Protein AF-A0AAN2A2B4-F1 (afdb_monomer)

InterPro domains:
  IPR003615 HNH nuclease [cd00085] (19-68)
  IPR008990 Electron transport accessory-like domain superfamily [SSF50090] (140-192)
  IPR009159 Dihydrofolate reductase, type II [PF06442] (140-192)
  IPR023408 Mechanosensitive ion channel MscS, beta-domain superfamily [G3DSA:2.30.30.60] (135-194)

Foldseek 3Di:
DDDDDDWDFAPDPPRDDDPVLVVVQCVVLVCAAPQPRHRDDPPFDKDWDFCDDVLNVTGRISVRIHIHGPVVRVVVVVVVVVVVVVVVVVVCVVVVVDDDDDDDPDDDDPDDDDPDDDDPPPDDDDDPPPVVDPPPPDDPDDFQFWKWFPDDDTFIFTFHDWDADPVARTKTFTATPDDRGDTDIDGPVGMDGPPPPPDD

Organism: Rhizobium rhizogenes (NCBI:txid359)

Solvent-accessible surface area (backbone atoms only — not comparable to full-atom values): 12686 Å² total; per-residue (Å²): 132,83,77,91,73,80,82,55,67,51,94,44,87,82,51,79,80,52,70,74,55,54,50,52,36,32,60,74,48,72,41,27,16,72,84,77,71,45,71,64,54,93,90,62,66,63,43,81,39,53,78,49,46,61,95,81,74,28,62,58,30,53,93,30,41,37,37,24,43,47,71,64,44,54,53,53,53,55,52,51,51,51,53,51,52,50,54,50,52,53,51,33,52,77,71,62,72,51,78,77,87,73,83,82,82,70,81,78,77,82,81,70,80,80,75,77,82,83,58,89,83,64,70,78,78,81,74,78,83,77,73,86,75,71,74,74,88,68,82,90,74,57,77,64,40,48,33,25,50,71,72,81,77,86,55,50,21,28,27,75,43,73,48,68,44,94,92,43,72,46,25,37,29,30,35,35,81,45,95,86,40,68,72,47,79,44,48,54,91,49,51,41,76,58,68,76,81,87,79,129

Secondary structure (DSSP, 8-state):
-PPP-PPPB-SSTTPPPPHHHHHHHHHHTTTB-TTT-PBPPTT--EEEEESS-GGGT--SBGGGEEEEEHHHHHHHHHHHHHHHHHHHHHHHHHTT-SPPPPP--PPPPP-PPPPPPP-TTSPPPPPP---TT----S-S--TT-EEEESSSS--EEEEEEEE--SS-S-EEEEEETTTTPPEEEEEGGGEEE-S-----

Sequence (200 aa):
MARTVDEWVGKTDDARVPPRVRQRVFDRHNGICHLTGRKIQPGEKWELEHIHALILGGQHRESNLAPALYAPHKVKTATEMKVKAKTDAVRKKHLGITRPKQTIKSAPFPKSEKASQRDPNKGLPPLPRNNLYEAKTAWAFADGDLVRKKSGSWWEGRVVGTYSTEQTPRGYAVQLDKAFGPVQIYPESALESALQSEER

Nearest PDB structures (foldseek):
  1vie-assembly1_A  TM=9.398E-01  e=5.641E-06  Escherichia coli
  2p4t-assembly1_A  TM=9.349E-01  e=8.970E-06  Escherichia coli
  3sfm-assembly1_A  TM=9.382E-01  e=1.131E-05  Escherichia coli
  6t83-assembly1_Ey  TM=4.173E-01  e=2.883E-01  Saccharomyces cerevisiae
  5jus-assembly1_J  TM=4.643E-01  e=1.228E+00  Saccharomyces cerevisiae

Radius of gyration: 38.74 Å; Cα contacts (8 Å, |Δi|>4): 220; chains: 1; bounding box: 88×40×98 Å

pLDDT: mean 85.68, std 12.48, range [34.94, 97.19]

Mean predicted aligned error: 17.38 Å

Structure (mmCIF, N/CA/C/O backbone):
data_AF-A0AAN2A2B4-F1
#
_entry.id   AF-A0AAN2A2B4-F1
#
loop_
_atom_site.group_PDB
_atom_site.id
_atom_site.type_symbol
_atom_site.label_atom_id
_atom_site.label_alt_id
_atom_site.label_comp_id
_atom_site.label_asym_id
_atom_site.label_entity_id
_atom_site.label_seq_id
_atom_site.pdbx_PDB_ins_code
_atom_site.Cartn_x
_atom_site.Cartn_y
_atom_site.Cartn_z
_atom_site.occupancy
_atom_site.B_iso_or_equiv
_atom_site.auth_seq_id
_atom_site.auth_comp_id
_atom_site.auth_asym_id
_atom_site.auth_atom_id
_atom_site.pdbx_PDB_model_num
ATOM 1 N N . MET A 1 1 ? -19.343 -5.711 39.580 1.00 44.75 1 MET A N 1
ATOM 2 C CA . MET A 1 1 ? -19.546 -6.555 38.382 1.00 44.75 1 MET A CA 1
ATOM 3 C C . MET A 1 1 ? -19.981 -5.654 37.236 1.00 44.75 1 MET A C 1
ATOM 5 O O . MET A 1 1 ? -20.991 -4.975 37.377 1.00 44.75 1 MET A O 1
ATOM 9 N N . ALA A 1 2 ? -19.192 -5.546 36.165 1.00 59.97 2 ALA A N 1
ATOM 10 C CA . ALA A 1 2 ? -19.602 -4.776 34.990 1.00 59.97 2 ALA A CA 1
ATOM 11 C C . ALA A 1 2 ? -20.753 -5.513 34.286 1.00 59.97 2 ALA A C 1
ATOM 13 O O . ALA A 1 2 ? -20.701 -6.733 34.144 1.00 59.97 2 ALA A O 1
ATOM 14 N N . ARG A 1 3 ? -21.802 -4.786 33.888 1.00 76.00 3 ARG A N 1
ATOM 15 C CA . ARG A 1 3 ? -22.920 -5.346 33.113 1.00 76.00 3 ARG A CA 1
ATOM 16 C C . ARG A 1 3 ? -22.389 -5.928 31.800 1.00 76.00 3 ARG A C 1
ATOM 18 O O . ARG A 1 3 ? -21.473 -5.354 31.213 1.00 76.00 3 ARG A O 1
ATOM 25 N N . THR A 1 4 ? -22.972 -7.027 31.332 1.00 78.94 4 THR A N 1
ATOM 26 C CA . THR A 1 4 ? -22.747 -7.522 29.969 1.00 78.94 4 THR A CA 1
ATOM 27 C C . THR A 1 4 ? -23.145 -6.426 28.982 1.00 78.94 4 THR A C 1
ATOM 29 O O . THR A 1 4 ? -24.256 -5.902 29.054 1.00 78.94 4 THR A O 1
ATOM 32 N N . VAL A 1 5 ? -22.213 -6.015 28.120 1.00 83.62 5 VAL A N 1
ATOM 33 C CA . VAL A 1 5 ? -22.440 -4.967 27.118 1.00 83.62 5 VAL A CA 1
ATOM 34 C C . VAL A 1 5 ? -22.551 -5.626 25.758 1.00 83.62 5 VAL A C 1
ATOM 36 O O . VAL A 1 5 ? -21.619 -6.315 25.341 1.00 83.62 5 VAL A O 1
ATOM 39 N N . ASP A 1 6 ? -23.649 -5.360 25.059 1.00 88.12 6 ASP A N 1
ATOM 40 C CA . ASP A 1 6 ? -23.848 -5.858 23.702 1.00 88.12 6 ASP A CA 1
ATOM 41 C C . ASP A 1 6 ? -22.740 -5.376 22.750 1.00 88.12 6 ASP A C 1
ATOM 43 O O . ASP A 1 6 ? -22.129 -4.304 22.919 1.00 88.12 6 ASP A O 1
ATOM 47 N N . GLU A 1 7 ? -22.459 -6.192 21.735 1.00 91.94 7 GLU A N 1
ATOM 48 C CA . GLU A 1 7 ? -21.540 -5.819 20.668 1.00 91.94 7 GLU A CA 1
ATOM 49 C C . GLU A 1 7 ? -22.071 -4.583 19.941 1.00 91.94 7 GLU A C 1
ATOM 51 O O . GLU A 1 7 ? -23.252 -4.483 19.606 1.00 91.94 7 GLU A O 1
ATOM 56 N N . TRP A 1 8 ? -21.188 -3.622 19.678 1.00 94.50 8 TRP A N 1
ATOM 57 C CA . TRP A 1 8 ? -21.566 -2.518 18.817 1.00 94.50 8 TRP A CA 1
ATOM 58 C C . TRP A 1 8 ? -21.518 -2.925 17.340 1.00 94.50 8 TRP A C 1
ATOM 60 O O . TRP A 1 8 ? -20.478 -3.349 16.835 1.00 94.50 8 TRP A O 1
ATOM 70 N N . VAL A 1 9 ? -22.634 -2.716 16.643 1.00 94.69 9 VAL A N 1
ATOM 71 C CA . VAL A 1 9 ? -22.757 -2.840 15.187 1.00 94.69 9 VAL A CA 1
ATOM 72 C C . VAL A 1 9 ? -23.167 -1.478 14.629 1.00 94.69 9 VAL A C 1
ATOM 74 O O . VAL A 1 9 ? -24.108 -0.850 15.122 1.00 94.69 9 VAL A O 1
ATOM 77 N N . GLY A 1 10 ? -22.435 -0.989 13.631 1.00 91.06 10 GLY A N 1
ATOM 78 C CA . GLY A 1 10 ? -22.740 0.268 12.958 1.00 91.06 10 GLY A CA 1
ATOM 79 C C . GLY A 1 10 ? -24.057 0.182 12.187 1.00 91.06 10 GLY A C 1
ATOM 80 O O . GLY A 1 10 ? -24.347 -0.823 11.546 1.00 91.06 10 GLY A O 1
ATOM 81 N N . LYS A 1 11 ? -24.858 1.256 12.221 1.00 91.44 11 LYS A N 1
ATOM 82 C CA . LYS A 1 11 ? -26.089 1.355 11.412 1.00 91.44 11 LYS A CA 1
ATOM 83 C C . LYS A 1 11 ? -25.782 1.384 9.909 1.00 91.44 11 LYS A C 1
ATOM 85 O O . LYS A 1 11 ? -26.582 0.923 9.103 1.00 91.44 11 LYS A O 1
ATOM 90 N N . THR A 1 12 ? -24.645 1.972 9.557 1.00 91.44 12 THR A N 1
ATOM 91 C CA . THR A 1 12 ? -24.125 2.115 8.197 1.00 91.44 12 THR A CA 1
ATOM 92 C C . THR A 1 12 ? -22.616 1.910 8.224 1.00 91.44 12 THR A C 1
ATOM 94 O O . THR A 1 12 ? -21.983 2.118 9.261 1.00 91.44 12 THR A O 1
ATOM 97 N N . ASP A 1 13 ? -22.035 1.589 7.073 1.00 88.88 13 ASP A N 1
ATOM 98 C CA . ASP A 1 13 ? -20.589 1.394 6.925 1.00 88.88 13 ASP A CA 1
ATOM 99 C C . ASP A 1 13 ? -19.764 2.660 7.211 1.00 88.88 13 ASP A C 1
ATOM 101 O O . ASP A 1 13 ? -18.614 2.564 7.637 1.00 88.88 13 ASP A O 1
ATOM 105 N N . ASP A 1 14 ? -20.373 3.839 7.054 1.00 89.06 14 ASP A N 1
ATOM 106 C CA . ASP A 1 14 ? -19.757 5.143 7.335 1.00 89.06 14 ASP A CA 1
ATOM 107 C C . ASP A 1 14 ? -20.066 5.676 8.747 1.00 89.06 14 ASP A C 1
ATOM 109 O O . ASP A 1 14 ? -19.726 6.813 9.089 1.00 89.06 14 ASP A O 1
ATOM 113 N N . ALA A 1 15 ? -20.761 4.897 9.584 1.00 92.69 15 ALA A N 1
ATOM 114 C CA . ALA A 1 15 ? -21.146 5.355 10.912 1.00 92.69 15 ALA A CA 1
ATOM 115 C C . ALA A 1 15 ? -19.904 5.612 11.778 1.00 92.69 15 ALA A C 1
ATOM 117 O O . ALA A 1 15 ? -19.022 4.766 11.920 1.00 92.69 15 ALA A O 1
ATOM 118 N N . ARG A 1 16 ? -19.842 6.780 12.425 1.00 92.50 16 ARG A N 1
ATOM 119 C CA . ARG A 1 16 ? -18.743 7.089 13.346 1.00 92.50 16 ARG A CA 1
ATOM 120 C C . ARG A 1 16 ? -18.786 6.150 14.552 1.00 92.50 16 ARG A C 1
ATOM 122 O O . ARG A 1 16 ? -19.770 6.134 15.292 1.00 92.50 16 ARG A O 1
ATOM 129 N N . VAL A 1 17 ? -17.681 5.445 14.800 1.00 94.38 17 VAL A N 1
ATOM 130 C CA . VAL A 1 17 ? -17.537 4.578 15.976 1.00 94.38 17 VAL A CA 1
ATOM 131 C C . VAL A 1 17 ? -17.628 5.415 17.266 1.00 94.38 17 VAL A C 1
ATOM 133 O O . VAL A 1 17 ? -16.845 6.359 17.434 1.00 94.38 17 VAL A O 1
ATOM 136 N N . PRO A 1 18 ? -18.549 5.097 18.198 1.00 94.88 18 PRO A N 1
ATOM 137 C CA . PRO A 1 18 ? -18.695 5.837 19.447 1.00 94.88 18 PRO A CA 1
ATOM 138 C C . PRO A 1 18 ? -17.427 5.781 20.320 1.00 94.88 18 PRO A C 1
ATOM 140 O O . PRO A 1 18 ? -16.790 4.725 20.392 1.00 94.88 18 PRO A O 1
ATOM 143 N N . PRO A 1 19 ? -17.092 6.846 21.078 1.00 95.12 19 PRO A N 1
ATOM 144 C CA . PRO A 1 19 ? -15.901 6.873 21.938 1.00 95.12 19 PRO A CA 1
ATOM 145 C C . PRO A 1 19 ? -15.804 5.695 22.921 1.00 95.12 19 PRO A C 1
ATOM 147 O O . PRO A 1 19 ? -14.734 5.114 23.078 1.00 95.12 19 PRO A O 1
ATOM 150 N N . ARG A 1 20 ? -16.935 5.268 23.505 1.00 93.75 20 ARG A N 1
ATOM 151 C CA . ARG A 1 20 ? -17.004 4.098 24.405 1.00 93.75 20 ARG A CA 1
ATOM 152 C C . ARG A 1 20 ? -16.553 2.792 23.741 1.00 93.75 20 ARG A C 1
ATOM 154 O O . ARG A 1 20 ? -15.940 1.947 24.380 1.00 93.75 20 ARG A O 1
ATOM 161 N N . VAL A 1 21 ? -16.868 2.621 22.457 1.00 94.94 21 VAL A N 1
ATOM 162 C CA . VAL A 1 21 ? -16.507 1.429 21.676 1.00 94.94 21 VAL A CA 1
ATOM 163 C C . VAL A 1 21 ? -15.030 1.497 21.318 1.00 94.94 21 VAL A C 1
ATOM 165 O O . VAL A 1 21 ? -14.315 0.511 21.449 1.00 94.94 21 VAL A O 1
ATOM 168 N N . ARG A 1 22 ? -14.547 2.690 20.959 1.00 95.56 22 ARG A N 1
ATOM 169 C CA . ARG A 1 22 ? -13.129 2.932 20.695 1.00 95.56 22 ARG A CA 1
ATOM 170 C C . ARG A 1 22 ? -12.243 2.593 21.895 1.00 95.56 22 ARG A C 1
ATOM 172 O O . ARG A 1 22 ? -11.210 1.959 21.708 1.00 95.56 22 ARG A O 1
ATOM 179 N N . GLN A 1 23 ? -12.663 2.970 23.102 1.00 94.31 23 GLN A N 1
ATOM 180 C CA . GLN A 1 23 ? -11.968 2.605 24.337 1.00 94.31 23 GLN A CA 1
ATOM 181 C C . GLN A 1 23 ? -11.981 1.087 24.565 1.00 94.31 23 GLN A C 1
ATOM 183 O O . GLN A 1 23 ? -10.922 0.494 24.718 1.00 94.31 23 GLN A O 1
ATOM 188 N N . ARG A 1 24 ? -13.150 0.438 24.461 1.00 95.12 24 ARG A N 1
ATOM 189 C CA . ARG A 1 24 ? -13.269 -1.028 24.589 1.00 95.12 24 ARG A CA 1
ATOM 190 C C . ARG A 1 24 ? -12.365 -1.795 23.627 1.00 95.12 24 ARG A C 1
ATOM 192 O O . ARG A 1 24 ? -11.753 -2.780 24.024 1.00 95.12 24 ARG A O 1
ATOM 199 N N . VAL A 1 25 ? -12.292 -1.361 22.369 1.00 95.56 25 VAL A N 1
ATOM 200 C CA . VAL A 1 25 ? -11.418 -1.974 21.360 1.00 95.56 25 VAL A CA 1
ATOM 201 C C . VAL A 1 25 ? -9.949 -1.772 21.733 1.00 95.56 25 VAL A C 1
ATOM 203 O O . VAL A 1 25 ? -9.170 -2.718 21.674 1.00 95.56 25 VAL A O 1
ATOM 206 N N . PHE A 1 26 ? -9.563 -0.574 22.173 1.00 95.88 26 PHE A N 1
ATOM 207 C CA . PHE A 1 26 ? -8.196 -0.321 22.625 1.00 95.88 26 PHE A CA 1
ATOM 208 C C . PHE A 1 26 ? -7.807 -1.217 23.813 1.00 95.88 26 PHE A C 1
ATOM 210 O O . PHE A 1 26 ? -6.751 -1.850 23.778 1.00 95.88 26 PHE A O 1
ATOM 217 N N . ASP A 1 27 ? -8.687 -1.329 24.810 1.00 94.56 27 ASP A N 1
ATOM 218 C CA . ASP A 1 27 ? -8.469 -2.137 26.012 1.00 94.56 27 ASP A CA 1
ATOM 219 C C . ASP A 1 27 ? -8.415 -3.638 25.686 1.00 94.56 27 ASP A C 1
ATOM 221 O O . ASP A 1 27 ? -7.519 -4.335 26.161 1.00 94.56 27 ASP A O 1
ATOM 225 N N . ARG A 1 28 ? -9.309 -4.133 24.811 1.00 94.38 28 ARG A N 1
ATOM 226 C CA . ARG A 1 28 ? -9.327 -5.535 24.342 1.00 94.38 28 ARG A CA 1
ATOM 227 C C . ARG A 1 28 ? -8.015 -5.946 23.680 1.00 94.38 28 ARG A C 1
ATOM 229 O O . ARG A 1 28 ? -7.598 -7.089 23.815 1.00 94.38 28 ARG A O 1
ATOM 236 N N . HIS A 1 29 ? -7.396 -5.034 22.940 1.00 95.31 29 HIS A N 1
ATOM 237 C CA . HIS A 1 29 ? -6.128 -5.275 22.260 1.00 95.31 29 HIS A CA 1
ATOM 238 C C . HIS A 1 29 ? -4.917 -4.847 23.105 1.00 95.31 29 HIS A C 1
ATOM 240 O O . HIS A 1 29 ? -3.817 -4.736 22.570 1.00 95.31 29 HIS A O 1
ATOM 246 N N . ASN A 1 30 ? -5.092 -4.575 24.406 1.00 94.94 30 ASN A N 1
ATOM 247 C CA . ASN A 1 30 ? -4.033 -4.153 25.333 1.00 94.94 30 ASN A CA 1
ATOM 248 C C . ASN A 1 30 ? -3.234 -2.925 24.844 1.00 94.94 30 ASN A C 1
ATOM 250 O O . ASN A 1 30 ? -2.048 -2.773 25.154 1.00 94.94 30 ASN A O 1
ATOM 254 N N . GLY A 1 31 ? -3.866 -2.05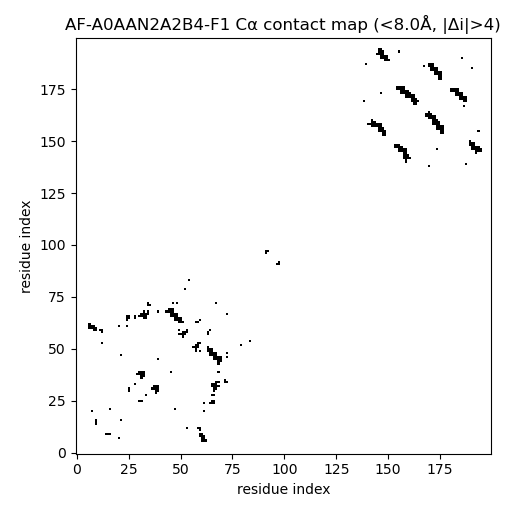3 24.051 1.00 94.38 31 GLY A N 1
ATOM 255 C CA . GLY A 1 31 ? -3.208 -0.919 23.403 1.00 94.38 31 GLY A CA 1
ATOM 256 C C . GLY A 1 31 ? -2.126 -1.317 22.394 1.00 94.38 31 GLY A C 1
ATOM 257 O O . GLY A 1 31 ? -1.203 -0.544 22.148 1.00 94.38 31 GLY A O 1
ATOM 258 N N . ILE A 1 32 ? -2.189 -2.523 21.833 1.00 96.50 32 ILE A N 1
ATOM 259 C CA . ILE A 1 32 ? -1.231 -3.035 20.853 1.00 96.50 32 ILE A CA 1
ATOM 260 C C . ILE A 1 32 ? -1.777 -2.799 19.448 1.00 96.50 32 ILE A C 1
ATOM 262 O O . ILE A 1 32 ? -2.903 -3.167 19.130 1.00 96.50 32 ILE A O 1
ATOM 266 N N . CYS A 1 33 ? -0.956 -2.205 18.586 1.00 96.50 33 CYS A N 1
ATOM 267 C CA . CYS A 1 33 ? -1.256 -2.066 17.169 1.00 96.50 33 CYS A CA 1
ATOM 268 C C . CYS A 1 33 ? -1.364 -3.450 16.523 1.00 96.50 33 CYS A C 1
ATOM 270 O O . CYS A 1 33 ? -0.381 -4.188 16.486 1.00 96.50 33 CYS A O 1
ATOM 272 N N . HIS A 1 34 ? -2.518 -3.787 15.952 1.00 94.81 34 HIS A N 1
ATOM 273 C CA . HIS A 1 34 ? -2.722 -5.115 15.368 1.00 94.81 34 HIS A CA 1
ATOM 274 C C . HIS A 1 34 ? -1.930 -5.342 14.063 1.00 94.81 34 HIS A C 1
ATOM 276 O O . HIS A 1 34 ? -1.680 -6.483 13.695 1.00 94.81 34 HIS A O 1
ATOM 282 N N . LEU A 1 35 ? -1.507 -4.269 13.378 1.00 94.81 35 LEU A N 1
ATOM 283 C CA . LEU A 1 35 ? -0.707 -4.362 12.148 1.00 94.81 35 LEU A CA 1
ATOM 284 C C . LEU A 1 35 ? 0.778 -4.607 12.418 1.00 94.81 35 LEU A C 1
ATOM 286 O O . LEU A 1 35 ? 1.440 -5.282 11.640 1.00 94.81 35 LEU A O 1
ATOM 290 N N . THR A 1 36 ? 1.322 -4.012 13.481 1.00 95.12 36 THR A N 1
ATOM 291 C CA . THR A 1 36 ? 2.767 -4.052 13.768 1.00 95.12 36 THR A CA 1
ATOM 292 C C . THR A 1 36 ? 3.119 -4.869 15.003 1.00 95.12 36 THR A C 1
ATOM 294 O O . THR A 1 36 ? 4.294 -5.131 15.231 1.00 95.12 36 THR A O 1
ATOM 297 N N . GLY A 1 37 ? 2.143 -5.214 15.845 1.00 94.44 37 GLY A N 1
ATOM 298 C CA . GLY A 1 37 ? 2.362 -5.873 17.134 1.00 94.44 37 GLY A CA 1
ATOM 299 C C . GLY A 1 37 ? 2.998 -4.978 18.207 1.00 94.44 37 GLY A C 1
ATOM 300 O O . GLY A 1 37 ? 3.248 -5.435 19.319 1.00 94.44 37 GLY A O 1
ATOM 301 N N . ARG A 1 38 ? 3.261 -3.695 17.916 1.00 95.19 38 ARG A N 1
ATOM 302 C CA . ARG A 1 38 ? 3.875 -2.754 18.866 1.00 95.19 38 ARG A CA 1
ATOM 303 C C . ARG A 1 38 ? 2.822 -2.115 19.774 1.00 95.19 38 ARG A C 1
ATOM 305 O O . ARG A 1 38 ? 1.757 -1.712 19.309 1.00 95.19 38 ARG A O 1
ATOM 312 N N . LYS A 1 39 ? 3.161 -1.936 21.054 1.00 96.38 39 LYS A N 1
ATOM 313 C CA . LYS A 1 39 ? 2.362 -1.154 22.008 1.00 96.38 39 LYS A CA 1
ATOM 314 C C . LYS A 1 39 ? 2.326 0.328 21.617 1.00 96.38 39 LYS A C 1
ATOM 316 O O . LYS A 1 39 ? 3.378 0.950 21.459 1.00 96.38 39 LYS A O 1
ATOM 321 N N . ILE A 1 40 ? 1.119 0.867 21.497 1.00 96.25 40 ILE A N 1
ATOM 322 C CA . ILE A 1 40 ? 0.835 2.271 21.202 1.00 96.25 40 ILE A CA 1
ATOM 323 C C . ILE A 1 40 ? 1.145 3.089 22.455 1.00 96.25 40 ILE A C 1
ATOM 325 O O . ILE A 1 40 ? 0.602 2.823 23.530 1.00 96.25 40 ILE A O 1
ATOM 329 N N . GLN A 1 41 ? 2.039 4.066 22.327 1.00 95.06 41 GLN A N 1
ATOM 330 C CA . GLN A 1 41 ? 2.416 4.937 23.439 1.00 95.06 41 GLN A CA 1
ATOM 331 C C . GLN A 1 41 ? 1.418 6.094 23.606 1.00 95.06 41 GLN A C 1
ATOM 333 O O . GLN A 1 41 ? 0.801 6.529 22.627 1.00 95.06 41 GLN A O 1
ATOM 338 N N . PRO A 1 42 ? 1.258 6.640 24.825 1.00 93.50 42 PRO A N 1
ATOM 339 C CA . PRO A 1 42 ? 0.481 7.858 25.034 1.00 93.50 42 PRO A CA 1
ATOM 340 C C . PRO A 1 42 ? 0.985 8.998 24.135 1.00 93.50 42 PRO A C 1
ATOM 342 O O . PRO A 1 42 ? 2.179 9.277 24.085 1.00 93.50 42 PRO A O 1
ATOM 345 N N . GLY A 1 43 ? 0.075 9.645 23.405 1.00 92.44 43 GLY A N 1
ATOM 346 C CA . GLY A 1 43 ? 0.397 10.717 22.454 1.00 92.44 43 GLY A CA 1
ATOM 347 C C . GLY A 1 43 ? 0.672 10.257 21.016 1.00 92.44 43 GLY A C 1
ATOM 348 O O . GLY A 1 43 ? 0.613 11.080 20.102 1.00 92.44 43 GLY A O 1
ATOM 349 N N . GLU A 1 44 ? 0.893 8.960 20.768 1.00 94.12 44 GLU A N 1
ATOM 350 C CA . GLU A 1 44 ? 0.982 8.442 19.398 1.00 94.12 44 GLU A CA 1
ATOM 351 C C . GLU A 1 44 ? -0.401 8.437 18.724 1.00 94.12 44 GLU A C 1
ATOM 353 O O . GLU A 1 44 ? -1.412 8.017 19.296 1.00 94.12 44 GLU A O 1
ATOM 358 N N . LYS A 1 45 ? -0.455 8.895 17.467 1.00 94.94 45 LYS A N 1
ATOM 359 C CA . LYS A 1 45 ? -1.689 8.886 16.673 1.00 94.94 45 LYS A CA 1
ATOM 360 C C . LYS A 1 45 ? -2.017 7.464 16.217 1.00 94.94 45 LYS A C 1
ATOM 362 O O . LYS A 1 45 ? -1.243 6.833 15.492 1.00 94.94 45 LYS A O 1
ATOM 367 N N . TRP A 1 46 ? -3.203 6.999 16.588 1.00 95.81 46 TRP A N 1
ATOM 368 C CA . TRP A 1 46 ? -3.751 5.710 16.183 1.00 95.81 46 TRP A CA 1
ATOM 369 C C . TRP A 1 46 ? -5.198 5.861 15.714 1.00 95.81 46 TRP A C 1
ATOM 371 O O . TRP A 1 46 ? -5.898 6.809 16.077 1.00 95.81 46 TRP A O 1
ATOM 381 N N . GLU A 1 47 ? -5.659 4.919 14.907 1.00 95.25 47 GLU A N 1
ATOM 382 C CA . GLU A 1 47 ? -7.000 4.874 14.332 1.00 95.25 47 GLU A CA 1
ATOM 383 C C . GLU A 1 47 ? -7.608 3.484 14.526 1.00 95.25 47 GLU A C 1
ATOM 385 O O . GLU A 1 47 ? -6.901 2.517 14.814 1.00 95.25 47 GLU A O 1
ATOM 390 N N . LEU A 1 48 ? -8.937 3.408 14.444 1.00 95.38 48 LEU A N 1
ATOM 391 C CA . LEU A 1 48 ? -9.632 2.127 14.418 1.00 95.38 48 LEU A CA 1
ATOM 392 C C . LEU A 1 48 ? -9.656 1.636 12.985 1.00 95.38 48 LEU A C 1
ATOM 394 O O . LEU A 1 48 ? -9.985 2.397 12.077 1.00 95.38 48 LEU A O 1
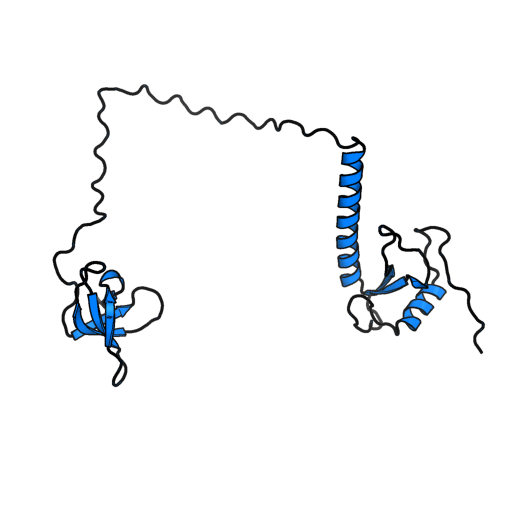ATOM 398 N N . GLU A 1 49 ? -9.332 0.372 12.821 1.00 94.00 49 GLU A N 1
ATOM 399 C CA . GLU A 1 49 ? -9.121 -0.243 11.530 1.00 94.00 49 GLU A CA 1
ATOM 400 C C . GLU A 1 49 ? -9.916 -1.546 11.470 1.00 94.00 49 GLU A C 1
ATOM 402 O O . GLU A 1 49 ? -10.077 -2.225 12.490 1.00 94.00 49 GLU A O 1
ATOM 407 N N . HIS A 1 50 ? -10.465 -1.856 10.296 1.00 94.81 50 HIS A N 1
ATOM 408 C CA . HIS A 1 50 ? -11.229 -3.078 10.089 1.00 94.81 50 HIS A CA 1
ATOM 409 C C . HIS A 1 50 ? -10.289 -4.256 9.819 1.00 94.81 50 HIS A C 1
ATOM 411 O O . HIS A 1 50 ? -9.677 -4.329 8.756 1.00 94.81 50 HIS A O 1
ATOM 417 N N . ILE A 1 51 ? -10.235 -5.229 10.736 1.00 93.69 51 ILE A N 1
ATOM 418 C CA . ILE A 1 51 ? -9.393 -6.431 10.605 1.00 93.69 51 ILE A CA 1
ATOM 419 C C . ILE A 1 51 ? -9.621 -7.073 9.231 1.00 93.69 51 ILE A C 1
ATOM 421 O O . ILE A 1 51 ? -8.671 -7.271 8.470 1.00 93.69 51 ILE A O 1
ATOM 425 N N . HIS A 1 52 ? -10.891 -7.308 8.891 1.00 91.31 52 HIS A N 1
ATOM 426 C CA . HIS A 1 52 ? -11.345 -7.637 7.545 1.00 91.31 52 HIS A CA 1
ATOM 427 C C . HIS A 1 52 ? -11.955 -6.401 6.881 1.00 91.31 52 HIS A C 1
ATOM 429 O O . HIS A 1 52 ? -12.943 -5.853 7.375 1.00 91.31 52 HIS A O 1
ATOM 435 N N . ALA A 1 53 ? -11.392 -5.969 5.754 1.00 90.44 53 ALA A N 1
ATOM 436 C CA . ALA A 1 53 ? -11.820 -4.759 5.057 1.00 90.44 53 ALA A CA 1
ATOM 437 C C . ALA A 1 53 ? -13.274 -4.846 4.566 1.00 90.44 53 ALA A C 1
ATOM 439 O O . ALA A 1 53 ? -13.688 -5.863 4.005 1.00 90.44 53 ALA A O 1
ATOM 440 N N . LEU A 1 54 ? -14.030 -3.746 4.673 1.00 91.00 54 LEU A N 1
ATOM 441 C CA . LEU A 1 54 ? -15.432 -3.669 4.221 1.00 91.00 54 LEU A CA 1
ATOM 442 C C . LEU A 1 54 ? -15.594 -4.086 2.748 1.00 91.00 54 LEU A C 1
ATOM 444 O O . LEU A 1 54 ? -16.487 -4.850 2.394 1.00 91.00 54 LEU A O 1
ATOM 448 N N . ILE A 1 55 ? -14.658 -3.667 1.890 1.00 86.00 55 ILE A N 1
ATOM 449 C CA . ILE A 1 55 ? -14.648 -4.003 0.456 1.00 86.00 55 ILE A CA 1
ATOM 450 C C . ILE A 1 55 ? -14.491 -5.505 0.163 1.00 86.00 55 ILE A C 1
ATOM 452 O O . ILE A 1 55 ? -14.827 -5.940 -0.936 1.00 86.00 55 ILE A O 1
ATOM 456 N N . LEU A 1 56 ? -13.968 -6.283 1.115 1.00 84.75 56 LEU A N 1
ATOM 457 C CA . LEU A 1 56 ? -13.777 -7.731 1.012 1.00 84.75 56 LEU A CA 1
ATOM 458 C C . LEU A 1 56 ? -14.858 -8.507 1.787 1.00 84.75 56 LEU A C 1
ATOM 460 O O . LEU A 1 56 ? -14.704 -9.705 2.018 1.00 84.75 56 LEU A O 1
ATOM 464 N N . GLY A 1 57 ? -15.950 -7.847 2.189 1.00 85.56 57 GLY A N 1
ATOM 465 C CA . GLY A 1 57 ? -17.029 -8.448 2.981 1.00 85.56 57 GLY A CA 1
ATOM 466 C C . GLY A 1 57 ? -16.857 -8.289 4.495 1.00 85.56 57 GLY A C 1
ATOM 467 O O . GLY A 1 57 ? -17.500 -8.998 5.268 1.00 85.56 57 GLY A O 1
ATOM 468 N N . GLY A 1 58 ? -15.977 -7.386 4.931 1.00 90.81 58 GLY A N 1
ATOM 469 C CA . GLY A 1 58 ? -15.864 -6.971 6.326 1.00 90.81 58 GLY A CA 1
ATOM 470 C C . GLY A 1 58 ? -17.147 -6.331 6.833 1.00 90.81 58 GLY A C 1
ATOM 471 O O . GLY A 1 58 ? -17.846 -5.650 6.090 1.00 90.81 58 GLY A O 1
ATOM 472 N N . GLN A 1 59 ? -17.444 -6.529 8.114 1.00 93.25 59 GLN A N 1
ATOM 473 C CA . GLN A 1 59 ? -18.598 -5.911 8.764 1.00 93.25 59 GLN A CA 1
ATOM 474 C C . GLN A 1 59 ? -18.156 -4.702 9.586 1.00 93.25 59 GLN A C 1
ATOM 476 O O . GLN A 1 59 ? -17.112 -4.740 10.246 1.00 93.25 59 GLN A O 1
ATOM 481 N N . HIS A 1 60 ? -18.970 -3.648 9.603 1.00 94.94 60 HIS A N 1
ATOM 482 C CA . HIS A 1 60 ? -18.745 -2.482 10.453 1.00 94.94 60 HIS A CA 1
ATOM 483 C C . HIS A 1 60 ? -19.209 -2.760 11.896 1.00 94.94 60 HIS A C 1
ATOM 485 O O . HIS A 1 60 ? -20.198 -2.209 12.377 1.00 94.94 60 HIS A O 1
ATOM 491 N N . ARG A 1 61 ? -18.518 -3.670 12.587 1.00 95.12 61 ARG A N 1
ATOM 492 C CA . ARG A 1 61 ? -18.848 -4.111 13.950 1.00 95.12 61 ARG A CA 1
ATOM 493 C C . ARG A 1 61 ? -17.612 -4.191 14.828 1.00 95.12 61 ARG A C 1
ATOM 495 O O . ARG A 1 61 ? -16.498 -4.332 14.332 1.00 95.12 61 ARG A O 1
ATOM 502 N N . GLU A 1 62 ? -17.814 -4.129 16.133 1.00 93.62 62 GLU A N 1
ATOM 503 C CA . GLU A 1 62 ? -16.738 -4.051 17.115 1.00 93.62 62 GLU A CA 1
ATOM 504 C C . GLU A 1 62 ? -15.770 -5.240 17.081 1.00 93.62 62 GLU A C 1
ATOM 506 O O . GLU A 1 62 ? -1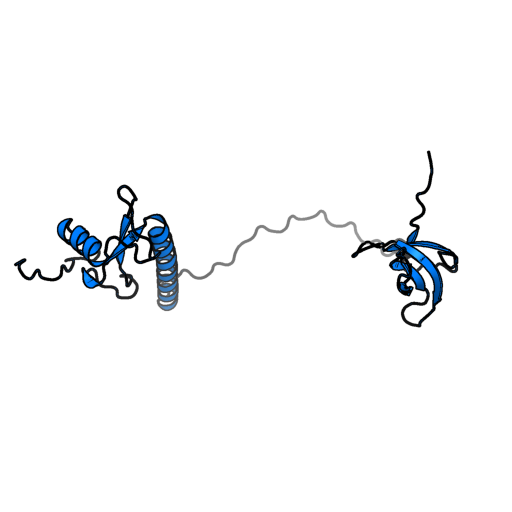4.572 -5.041 17.260 1.00 93.62 62 GLU A O 1
ATOM 511 N N . SER A 1 63 ? -16.251 -6.459 16.821 1.00 94.31 63 SER A N 1
ATOM 512 C CA . SER A 1 63 ? -15.388 -7.644 16.676 1.00 94.31 63 SER A CA 1
ATOM 513 C C . SER A 1 63 ? -14.448 -7.574 15.473 1.00 94.31 63 SER A C 1
ATOM 515 O O . SER A 1 63 ? -13.431 -8.260 15.453 1.00 94.31 63 SER A O 1
ATOM 517 N N . ASN A 1 64 ? -14.778 -6.750 14.478 1.00 95.81 64 ASN A N 1
ATOM 518 C CA . ASN A 1 64 ? -13.955 -6.534 13.296 1.00 95.81 64 ASN A CA 1
ATOM 519 C C . ASN A 1 64 ? -13.097 -5.266 13.410 1.00 95.81 64 ASN A C 1
ATOM 521 O O . ASN A 1 64 ? -12.452 -4.900 12.438 1.00 95.81 64 ASN A O 1
ATOM 525 N N . LEU A 1 65 ? -13.095 -4.569 14.551 1.00 95.75 65 LEU A N 1
ATOM 526 C CA . LEU A 1 65 ? -12.304 -3.356 14.750 1.00 95.75 65 LEU A CA 1
ATOM 527 C C . LEU A 1 65 ? -11.096 -3.630 15.639 1.00 95.75 65 LEU A C 1
ATOM 529 O O . LEU A 1 65 ? -11.229 -4.210 16.714 1.00 95.75 65 LEU A O 1
ATOM 533 N N . ALA A 1 66 ? -9.939 -3.119 15.229 1.00 96.25 66 ALA A N 1
ATOM 534 C CA . ALA A 1 66 ? -8.706 -3.182 15.998 1.00 96.25 66 ALA A CA 1
ATOM 535 C C . ALA A 1 66 ? -7.965 -1.835 15.972 1.00 96.25 66 ALA A C 1
ATOM 537 O O . ALA A 1 66 ? -8.093 -1.064 15.015 1.00 96.25 66 ALA A O 1
ATOM 538 N N . PRO A 1 67 ? -7.177 -1.506 17.010 1.00 97.19 67 PRO A N 1
ATOM 539 C CA . PRO A 1 67 ? -6.359 -0.304 16.994 1.00 97.19 67 PRO A CA 1
ATOM 540 C C . PRO A 1 67 ? -5.164 -0.486 16.046 1.00 97.19 67 PRO A C 1
ATOM 542 O O . PRO A 1 67 ? -4.504 -1.531 16.021 1.00 97.19 67 PRO A O 1
ATOM 545 N N . ALA A 1 68 ? -4.870 0.545 15.260 1.00 97.00 68 ALA A N 1
ATOM 546 C CA . ALA A 1 68 ? -3.739 0.588 14.343 1.00 97.00 68 ALA A CA 1
ATOM 547 C C . ALA A 1 68 ? -3.017 1.932 14.440 1.00 97.00 68 ALA A C 1
ATOM 549 O O . ALA A 1 68 ? -3.644 2.988 14.510 1.00 97.00 68 ALA A O 1
ATOM 550 N N . LEU A 1 69 ? -1.686 1.912 14.410 1.00 96.94 69 LEU A N 1
ATOM 551 C CA . LEU A 1 69 ? -0.901 3.139 14.278 1.00 96.94 69 LEU A CA 1
ATOM 552 C C . LEU A 1 69 ? -1.175 3.797 12.919 1.00 96.94 69 LEU A C 1
ATOM 554 O O . LEU A 1 69 ? -1.356 3.112 11.912 1.00 96.94 69 LEU A O 1
ATOM 558 N N . TYR A 1 70 ? -1.144 5.129 12.880 1.00 95.38 70 TYR A N 1
ATOM 559 C CA . TYR A 1 70 ? -1.502 5.896 11.683 1.00 95.38 70 TYR A CA 1
ATOM 560 C C . TYR A 1 70 ? -0.670 5.529 10.438 1.00 95.38 70 TYR A C 1
ATOM 562 O O . TYR A 1 70 ? -1.210 5.321 9.353 1.00 95.38 70 TYR A O 1
ATOM 570 N N . ALA A 1 71 ? 0.653 5.410 10.590 1.00 94.50 71 ALA A N 1
ATOM 571 C CA . ALA A 1 71 ? 1.552 5.095 9.480 1.00 94.50 71 ALA A CA 1
ATOM 572 C C . ALA A 1 71 ? 1.279 3.714 8.842 1.00 94.50 71 ALA A C 1
ATOM 574 O O . ALA A 1 71 ? 1.032 3.675 7.634 1.00 94.50 71 ALA A O 1
ATOM 575 N N . PRO A 1 72 ? 1.271 2.590 9.591 1.00 95.44 72 PRO A N 1
ATOM 576 C CA . PRO A 1 72 ? 0.948 1.286 9.012 1.00 95.44 72 PRO A CA 1
ATOM 577 C C . PRO A 1 72 ? -0.508 1.195 8.540 1.00 95.44 72 PRO A C 1
ATOM 579 O O . PRO A 1 72 ? -0.755 0.564 7.513 1.00 95.44 72 PRO A O 1
ATOM 582 N N . HIS A 1 73 ? -1.455 1.869 9.208 1.00 95.12 73 HIS A N 1
ATOM 583 C CA . HIS A 1 73 ? -2.846 1.928 8.751 1.00 95.12 73 HIS A CA 1
ATOM 584 C C . HIS A 1 73 ? -2.937 2.502 7.333 1.00 95.12 73 HIS A C 1
ATOM 586 O O . HIS A 1 73 ? -3.483 1.857 6.442 1.00 95.12 73 HIS A O 1
ATOM 592 N N . LYS A 1 74 ? -2.281 3.642 7.076 1.00 95.25 74 LYS A N 1
ATOM 593 C CA . LYS A 1 74 ? -2.256 4.276 5.750 1.00 95.25 74 LYS A CA 1
ATOM 594 C C . LYS A 1 74 ? -1.710 3.350 4.654 1.00 95.25 74 LYS A C 1
ATOM 596 O O . LYS A 1 74 ? -2.199 3.380 3.524 1.00 95.25 74 LYS A O 1
ATOM 601 N N . VAL A 1 75 ? -0.709 2.525 4.972 1.00 95.69 75 VAL A N 1
ATOM 602 C CA . VAL A 1 75 ? -0.135 1.548 4.029 1.00 95.69 75 VAL A CA 1
ATOM 603 C C . VAL A 1 75 ? -1.128 0.422 3.724 1.00 95.69 75 VAL A C 1
ATOM 605 O O . VAL A 1 75 ? -1.301 0.070 2.550 1.00 95.69 75 VAL A O 1
ATOM 608 N N . LYS A 1 76 ? -1.826 -0.102 4.744 1.00 92.50 76 LYS A N 1
ATOM 609 C CA . LYS A 1 76 ? -2.896 -1.095 4.559 1.00 92.50 76 LYS A CA 1
ATOM 610 C C . LYS A 1 76 ? -4.020 -0.522 3.693 1.00 92.50 76 LYS A C 1
ATOM 612 O O . LYS A 1 76 ? -4.309 -1.089 2.640 1.00 92.50 76 LYS A O 1
ATOM 617 N N . THR A 1 77 ? -4.537 0.663 4.030 1.00 92.31 77 THR A N 1
ATOM 618 C CA . THR A 1 77 ? -5.593 1.339 3.256 1.00 92.31 77 THR A CA 1
ATOM 619 C C . THR A 1 77 ? -5.189 1.545 1.794 1.00 92.31 77 THR A C 1
ATOM 621 O O . THR A 1 77 ? -5.971 1.277 0.884 1.00 92.31 77 THR A O 1
ATOM 624 N N . ALA A 1 78 ? -3.954 1.986 1.526 1.00 93.50 78 ALA A N 1
ATOM 625 C CA . ALA A 1 78 ? -3.469 2.173 0.158 1.00 93.50 78 ALA A CA 1
ATOM 626 C C . ALA A 1 78 ? -3.422 0.854 -0.634 1.00 93.50 7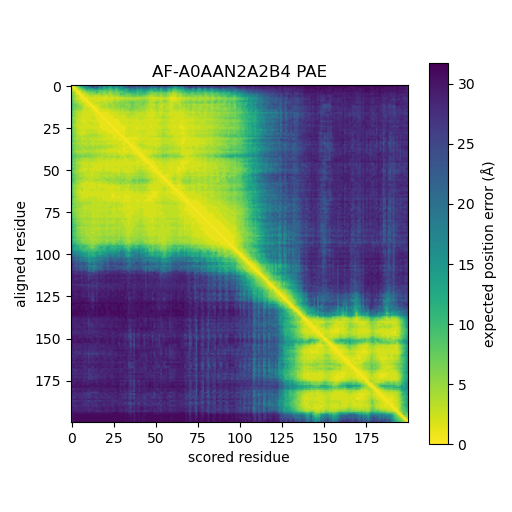8 ALA A C 1
ATOM 628 O O . ALA A 1 78 ? -3.708 0.838 -1.833 1.00 93.50 78 ALA A O 1
ATOM 629 N N . THR A 1 79 ? -3.073 -0.250 0.026 1.00 92.69 79 THR A N 1
ATOM 630 C CA . THR A 1 79 ? -3.044 -1.586 -0.584 1.00 92.69 79 THR A CA 1
ATOM 631 C C . THR A 1 79 ? -4.456 -2.071 -0.902 1.00 92.69 79 THR A C 1
ATOM 633 O O . THR A 1 79 ? -4.730 -2.493 -2.026 1.00 92.69 79 THR A O 1
ATOM 636 N N . GLU A 1 80 ? -5.386 -1.915 0.033 1.00 92.25 80 GLU A N 1
ATOM 637 C CA . GLU A 1 80 ? -6.792 -2.290 -0.145 1.00 92.25 80 GLU A CA 1
ATOM 638 C C . GLU A 1 80 ? -7.488 -1.467 -1.230 1.00 92.25 80 GLU A C 1
ATOM 640 O O . GLU A 1 80 ? -8.213 -2.010 -2.065 1.00 92.25 80 GLU A O 1
ATOM 645 N N . MET A 1 81 ? -7.201 -0.167 -1.308 1.00 91.19 81 MET A N 1
ATOM 646 C CA . MET A 1 81 ? -7.725 0.697 -2.366 1.00 91.19 81 MET A CA 1
ATOM 647 C C . MET A 1 81 ? -7.235 0.284 -3.759 1.00 91.19 81 MET A C 1
ATOM 649 O O . MET A 1 81 ? -7.996 0.385 -4.725 1.00 91.19 81 MET A O 1
ATOM 653 N N . LYS A 1 82 ? -6.006 -0.242 -3.884 1.00 93.94 82 LYS A N 1
ATOM 654 C CA . LYS A 1 82 ? -5.517 -0.818 -5.151 1.00 93.94 82 LYS A CA 1
ATOM 655 C C . LYS A 1 82 ? -6.306 -2.069 -5.534 1.00 93.94 82 LYS A C 1
ATOM 657 O O . LYS A 1 82 ? -6.686 -2.206 -6.698 1.00 93.94 82 LYS A O 1
ATOM 662 N N . VAL A 1 83 ? -6.591 -2.947 -4.570 1.00 92.81 83 VAL A N 1
ATOM 663 C CA . VAL A 1 83 ? -7.424 -4.141 -4.792 1.00 92.81 83 VAL A CA 1
ATOM 664 C C . VAL A 1 83 ? -8.835 -3.729 -5.214 1.00 92.81 83 VAL A C 1
ATOM 666 O O . VAL A 1 83 ? -9.318 -4.193 -6.246 1.00 92.81 83 VAL A O 1
ATOM 669 N N . LYS A 1 84 ? -9.455 -2.774 -4.508 1.00 91.50 84 LYS A N 1
ATOM 670 C CA . LYS A 1 84 ? -10.771 -2.214 -4.857 1.00 91.50 84 LYS A CA 1
ATOM 671 C C . LYS A 1 84 ? -10.800 -1.682 -6.290 1.00 91.50 84 LYS A C 1
ATOM 673 O O . LYS A 1 84 ? -11.682 -2.047 -7.065 1.00 91.50 84 LYS A O 1
ATOM 678 N N . ALA A 1 85 ? -9.829 -0.841 -6.649 1.00 93.69 85 ALA A N 1
ATOM 679 C CA . ALA A 1 85 ? -9.740 -0.247 -7.979 1.00 93.69 85 ALA A CA 1
ATOM 680 C C . ALA A 1 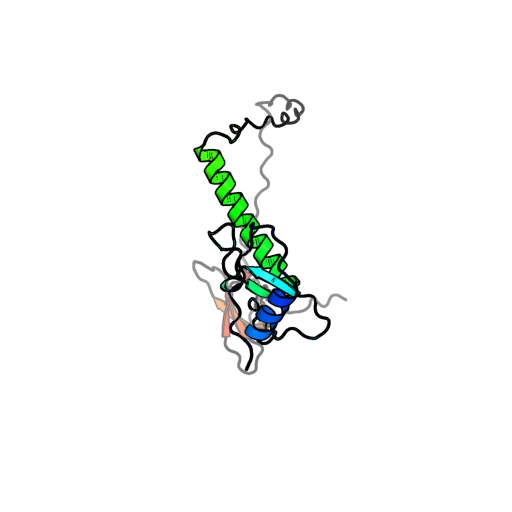85 ? -9.571 -1.314 -9.069 1.00 93.69 85 ALA A C 1
ATOM 682 O O . ALA A 1 85 ? -10.166 -1.209 -10.142 1.00 93.69 85 ALA A O 1
ATOM 683 N N . LYS A 1 86 ? -8.797 -2.371 -8.794 1.00 94.75 86 LYS A N 1
ATOM 684 C CA . LYS A 1 86 ? -8.625 -3.487 -9.725 1.00 94.75 86 LYS A CA 1
ATOM 685 C C . LYS A 1 86 ? -9.924 -4.267 -9.920 1.00 94.75 86 LYS A C 1
ATOM 687 O O . LYS A 1 86 ? -10.296 -4.509 -11.068 1.00 94.75 86 LYS A O 1
ATOM 692 N N . THR A 1 87 ? -10.605 -4.636 -8.837 1.00 92.81 87 THR A N 1
ATOM 693 C CA . THR A 1 87 ? -11.881 -5.368 -8.887 1.00 92.81 87 THR A CA 1
ATOM 694 C C . THR A 1 87 ? -12.944 -4.568 -9.636 1.00 92.81 87 THR A C 1
ATOM 696 O O . THR A 1 87 ? -13.601 -5.100 -10.531 1.00 92.81 87 THR A O 1
ATOM 699 N N . ASP A 1 88 ? -13.054 -3.269 -9.352 1.00 92.88 88 ASP A N 1
ATOM 700 C CA . ASP A 1 88 ? -13.958 -2.361 -10.061 1.00 92.88 88 ASP A CA 1
ATOM 701 C C . ASP A 1 88 ? -13.610 -2.251 -11.556 1.00 92.88 88 ASP A C 1
ATOM 703 O O . ASP A 1 88 ? -14.489 -2.368 -12.407 1.00 92.88 88 ASP A O 1
ATOM 707 N N . ALA A 1 89 ? -12.326 -2.128 -11.910 1.00 94.19 89 ALA A N 1
ATOM 708 C CA . ALA A 1 89 ? -11.894 -2.089 -13.307 1.00 94.19 89 ALA A CA 1
ATOM 709 C C . ALA A 1 89 ? -12.215 -3.387 -14.066 1.00 94.19 89 ALA A C 1
ATOM 711 O O . ALA A 1 89 ? -12.618 -3.338 -15.229 1.00 94.19 89 ALA A O 1
ATOM 712 N N . VAL A 1 90 ? -12.049 -4.553 -13.434 1.00 94.19 90 VAL A N 1
ATOM 713 C CA . VAL A 1 90 ? -12.420 -5.846 -14.035 1.00 94.19 90 VAL A CA 1
ATOM 714 C C . VAL A 1 90 ? -13.930 -5.917 -14.244 1.00 94.19 90 VAL A C 1
ATOM 716 O O . VAL A 1 90 ? -14.376 -6.209 -15.354 1.00 94.19 90 VAL A O 1
ATOM 719 N N . ARG A 1 91 ? -14.718 -5.557 -13.224 1.00 93.69 91 ARG A N 1
ATOM 720 C CA . ARG A 1 91 ? -16.182 -5.527 -13.311 1.00 93.69 91 ARG A CA 1
ATOM 721 C C . ARG A 1 91 ? -16.664 -4.582 -14.412 1.00 93.69 91 ARG A C 1
ATOM 723 O O . ARG A 1 91 ? -17.486 -4.972 -15.233 1.00 93.69 91 ARG A O 1
ATOM 730 N N . LYS A 1 92 ? -16.103 -3.373 -14.499 1.00 95.25 92 LYS A N 1
ATOM 731 C CA . LYS A 1 92 ? -16.412 -2.398 -15.560 1.00 95.25 92 LYS A CA 1
ATOM 732 C C . LYS A 1 92 ? -16.078 -2.909 -16.958 1.00 95.25 92 LYS A C 1
ATOM 734 O O . LYS A 1 92 ? -16.775 -2.549 -17.904 1.00 95.25 92 LYS A O 1
ATOM 739 N N . LYS A 1 93 ? -15.026 -3.719 -17.118 1.00 93.38 93 LYS A N 1
ATOM 740 C CA . LYS A 1 93 ? -14.709 -4.364 -18.403 1.00 93.38 93 LYS A CA 1
ATOM 741 C C . LYS A 1 93 ? -15.732 -5.437 -18.755 1.00 93.38 93 LYS A C 1
ATOM 743 O O . LYS A 1 93 ? -16.188 -5.464 -19.888 1.00 93.38 93 LYS A O 1
ATOM 748 N N . HIS A 1 94 ? -16.110 -6.281 -17.794 1.00 94.69 94 HIS A N 1
ATOM 749 C CA . HIS A 1 94 ? -17.108 -7.337 -18.013 1.00 94.69 94 HIS A CA 1
ATOM 750 C C . HIS A 1 94 ? -18.497 -6.775 -18.332 1.00 94.69 94 HIS A C 1
ATOM 752 O O . HIS A 1 94 ? -19.200 -7.327 -19.166 1.00 94.69 94 HIS A O 1
ATOM 758 N N . LEU A 1 95 ? -18.869 -5.650 -17.720 1.00 95.56 95 LEU A N 1
ATOM 759 C CA . LEU A 1 95 ? -20.138 -4.966 -17.984 1.00 95.56 95 LEU A CA 1
ATOM 760 C C . LEU A 1 95 ? -20.119 -4.086 -19.247 1.00 95.56 95 LEU A C 1
ATOM 762 O O . LEU A 1 95 ? -21.122 -3.450 -19.548 1.00 95.56 95 LEU A O 1
ATOM 766 N N . GLY A 1 96 ? -18.987 -3.966 -19.950 1.00 92.62 96 GLY A N 1
ATOM 767 C CA . GLY A 1 96 ? -18.877 -3.099 -21.130 1.00 92.62 96 GLY A CA 1
ATOM 768 C C . GLY A 1 96 ? -18.924 -1.589 -20.840 1.00 92.62 96 GLY A C 1
ATOM 769 O O . GLY A 1 96 ? -18.992 -0.792 -21.767 1.00 92.62 96 GLY A O 1
ATOM 770 N N . ILE A 1 97 ? -18.837 -1.168 -19.572 1.00 93.94 97 ILE A N 1
ATOM 771 C CA . ILE A 1 97 ? -18.837 0.252 -19.156 1.00 93.94 97 ILE A CA 1
ATOM 772 C C . ILE A 1 97 ? -17.497 0.932 -19.501 1.00 93.94 97 ILE A C 1
ATOM 774 O O . ILE A 1 97 ? -17.377 2.157 -19.539 1.00 93.94 97 ILE A O 1
ATOM 778 N N . THR A 1 98 ? -16.449 0.145 -19.750 1.00 90.25 98 THR A N 1
ATOM 779 C CA . THR A 1 98 ? -15.124 0.678 -20.089 1.00 90.25 98 THR A CA 1
ATOM 780 C C . THR A 1 98 ? -15.090 1.139 -21.543 1.00 90.25 98 THR A C 1
ATOM 782 O O . THR A 1 98 ? -15.332 0.344 -22.448 1.00 90.25 98 THR A O 1
ATOM 785 N N . ARG A 1 99 ? -14.725 2.408 -21.775 1.00 84.50 99 ARG A N 1
ATOM 786 C CA . ARG A 1 99 ? -14.556 2.963 -23.126 1.00 84.50 99 ARG A CA 1
ATOM 787 C C . ARG A 1 99 ? -13.575 2.104 -23.945 1.00 84.50 99 ARG A C 1
ATOM 789 O O . ARG A 1 99 ? -12.512 1.753 -23.421 1.00 84.50 99 ARG A O 1
ATOM 796 N N . PRO A 1 100 ? -13.876 1.801 -25.222 1.00 83.25 100 PRO A N 1
ATOM 797 C CA . PRO A 1 100 ? -12.963 1.056 -26.078 1.00 83.25 100 PRO A CA 1
ATOM 798 C C . PRO A 1 100 ? -11.629 1.792 -26.236 1.00 83.25 100 PRO A C 1
ATOM 800 O O . PRO A 1 100 ? -11.574 3.027 -26.277 1.00 83.25 100 PRO A O 1
ATOM 803 N N . LYS A 1 101 ? -10.542 1.018 -26.334 1.00 83.69 101 LYS A N 1
ATOM 804 C CA . LYS A 1 101 ? -9.194 1.547 -26.565 1.00 83.69 101 LYS A CA 1
ATOM 805 C C . LYS A 1 101 ? -9.197 2.339 -27.873 1.00 83.69 101 LYS A C 1
ATOM 807 O O . LYS A 1 101 ? -9.501 1.787 -28.925 1.00 83.69 101 LYS A O 1
ATOM 812 N N . GLN A 1 102 ? -8.850 3.620 -27.808 1.00 84.12 102 GLN A N 1
ATOM 813 C CA . GLN A 1 102 ? -8.671 4.424 -29.013 1.00 84.12 102 GLN A CA 1
ATOM 814 C C . GLN A 1 102 ? -7.275 4.207 -29.595 1.00 84.12 102 GLN A C 1
ATOM 816 O O . GLN A 1 102 ? -6.303 4.020 -28.858 1.00 84.12 102 GLN A O 1
ATOM 821 N N . THR A 1 103 ? -7.175 4.242 -30.921 1.00 87.12 103 THR A N 1
ATOM 822 C CA . THR A 1 103 ? -5.889 4.283 -31.618 1.00 87.12 103 THR A CA 1
ATOM 823 C C . THR A 1 103 ? -5.170 5.573 -31.235 1.00 87.12 103 THR A C 1
ATOM 825 O O . THR A 1 103 ? -5.705 6.665 -31.433 1.00 87.12 103 THR A O 1
ATOM 828 N N . ILE A 1 104 ? -3.968 5.452 -30.666 1.00 81.75 104 ILE A N 1
ATOM 829 C CA . ILE A 1 104 ? -3.125 6.604 -30.337 1.00 81.75 104 ILE A CA 1
ATOM 830 C C . ILE A 1 104 ? -2.715 7.254 -31.661 1.00 81.75 104 ILE A C 1
ATOM 832 O O . ILE A 1 104 ? -1.994 6.648 -32.450 1.00 81.75 104 ILE A O 1
ATOM 836 N N . LYS A 1 105 ? -3.184 8.477 -31.915 1.00 84.12 105 LYS A N 1
ATOM 837 C CA . LYS A 1 105 ? -2.700 9.296 -33.029 1.00 84.12 105 LYS A CA 1
ATOM 838 C C . LYS A 1 105 ? -1.407 9.975 -32.574 1.00 84.12 105 LYS A C 1
ATOM 840 O O . LYS A 1 105 ? -1.461 11.032 -31.954 1.00 84.12 105 LYS A O 1
ATOM 845 N N . SER A 1 106 ? -0.261 9.330 -32.788 1.00 84.94 106 SER A N 1
ATOM 846 C CA . SER A 1 106 ? 1.039 9.971 -32.560 1.00 84.94 106 SER A CA 1
ATOM 847 C C . SER A 1 106 ? 1.285 11.063 -33.604 1.00 84.94 106 SER A C 1
ATOM 849 O O . SER A 1 106 ? 0.718 11.021 -34.699 1.00 84.94 106 SER A O 1
ATOM 851 N N . ALA A 1 107 ? 2.144 12.032 -33.280 1.00 85.06 107 ALA A N 1
ATOM 852 C CA . ALA A 1 107 ? 2.604 13.000 -34.268 1.00 85.06 107 ALA A CA 1
ATOM 853 C C . ALA A 1 107 ? 3.321 12.270 -35.425 1.00 85.06 107 ALA A C 1
ATOM 855 O O . ALA A 1 107 ? 3.986 11.256 -35.177 1.00 85.06 107 ALA A O 1
ATOM 856 N N . PRO A 1 108 ? 3.200 12.746 -36.678 1.00 82.69 108 PRO A N 1
ATOM 857 C CA . PRO A 1 108 ? 4.010 12.235 -37.775 1.00 82.69 108 PRO A CA 1
ATOM 858 C C . PRO A 1 108 ? 5.498 12.414 -37.460 1.00 82.69 108 PRO A C 1
ATOM 860 O O . PRO A 1 108 ? 5.882 13.403 -36.833 1.00 82.69 108 PRO A O 1
ATOM 863 N N . PHE A 1 109 ? 6.338 11.485 -37.918 1.00 86.50 109 PHE A N 1
ATOM 864 C CA . PHE A 1 109 ? 7.787 11.672 -37.853 1.00 86.50 109 PHE A CA 1
ATOM 865 C C . PHE A 1 109 ? 8.183 12.985 -38.551 1.00 86.50 109 PHE A C 1
ATOM 867 O O . PHE A 1 109 ? 7.586 13.324 -39.582 1.00 86.50 109 PHE A O 1
ATOM 874 N N . PRO A 1 110 ? 9.173 13.730 -38.021 1.00 84.19 110 PRO A N 1
ATOM 875 C CA . PRO A 1 110 ? 9.680 14.913 -38.699 1.00 84.19 110 PRO A CA 1
ATOM 876 C C . PRO A 1 110 ? 10.168 14.513 -40.094 1.00 84.19 110 PRO A C 1
ATOM 878 O O . PRO A 1 110 ? 10.909 13.542 -40.251 1.00 84.19 110 PRO A O 1
ATOM 881 N N . LYS A 1 111 ? 9.721 15.239 -41.123 1.00 81.44 111 LYS A N 1
ATOM 882 C CA . LYS A 1 111 ? 10.199 15.020 -42.490 1.00 81.44 111 LYS A CA 1
ATOM 883 C C . LYS A 1 111 ? 11.660 15.462 -42.538 1.00 81.44 111 LYS A C 1
ATOM 885 O O . LYS A 1 111 ? 11.929 16.649 -42.377 1.00 81.44 111 LYS A O 1
ATOM 890 N N . SER A 1 112 ? 12.587 14.526 -42.737 1.00 81.19 112 SER A N 1
ATOM 891 C CA . SER A 1 112 ? 13.962 14.884 -43.082 1.00 81.19 112 SER A CA 1
ATOM 892 C C . SER A 1 112 ? 13.986 15.514 -44.474 1.00 81.19 112 SER A C 1
ATOM 894 O O . SER A 1 112 ? 13.123 15.227 -45.312 1.00 81.19 112 SER A O 1
ATOM 896 N N . GLU A 1 113 ? 14.992 16.342 -44.747 1.00 81.19 113 GLU A N 1
ATOM 897 C CA . GLU A 1 113 ? 15.295 16.732 -46.121 1.00 81.19 113 GLU A CA 1
ATOM 898 C C . GLU A 1 113 ? 15.499 15.469 -46.971 1.00 81.19 113 GLU A C 1
ATOM 900 O O . GLU A 1 113 ? 15.992 14.440 -46.491 1.00 81.19 113 GLU A O 1
ATOM 905 N N . LYS A 1 114 ? 15.041 15.508 -48.227 1.00 75.81 114 LYS A N 1
ATOM 906 C CA . LYS A 1 114 ? 15.220 14.379 -49.142 1.00 75.81 114 LYS A CA 1
ATOM 907 C C . LYS A 1 114 ? 16.720 14.157 -49.326 1.00 75.81 114 LYS A C 1
ATOM 909 O O . LYS A 1 114 ? 17.425 15.087 -49.708 1.00 75.81 114 LYS A O 1
ATOM 914 N N . ALA A 1 115 ? 17.184 12.932 -49.080 1.00 71.75 115 ALA A N 1
ATOM 915 C CA . ALA A 1 115 ? 18.552 12.544 -49.397 1.00 71.75 115 ALA A CA 1
ATOM 916 C C . ALA A 1 115 ? 18.852 12.877 -50.867 1.00 71.75 115 ALA A C 1
ATOM 918 O O . ALA A 1 115 ? 17.989 12.705 -51.736 1.00 71.75 115 ALA A O 1
ATOM 919 N N . SER A 1 116 ? 20.063 13.368 -51.134 1.00 72.75 116 SER A N 1
ATOM 920 C CA . SER A 1 116 ? 20.529 13.583 -52.501 1.00 72.75 116 SER A CA 1
ATOM 921 C C . SER A 1 116 ? 20.407 12.287 -53.305 1.00 72.75 116 SER A C 1
ATOM 923 O O . SER A 1 116 ? 20.513 11.183 -52.760 1.00 72.75 116 SER A O 1
ATOM 925 N N . GLN A 1 117 ? 20.132 12.407 -54.606 1.00 75.38 117 GLN A N 1
ATOM 926 C CA . GLN A 1 117 ? 20.049 11.228 -55.462 1.00 75.38 117 GLN A CA 1
ATOM 927 C C . GLN A 1 117 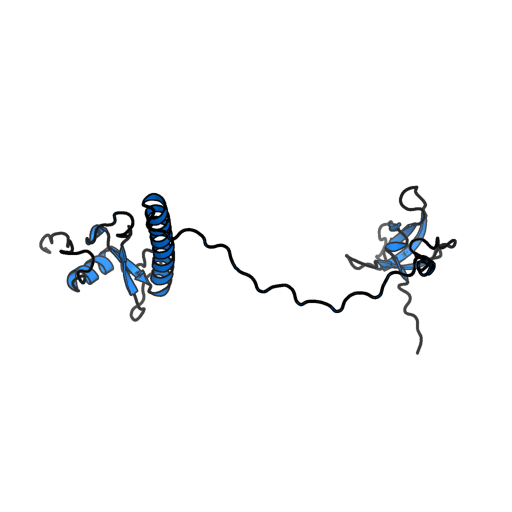? 21.364 10.446 -55.400 1.00 75.38 117 GLN A C 1
ATOM 929 O O . GLN A 1 117 ? 22.450 11.021 -55.485 1.00 75.38 117 GLN A O 1
ATOM 934 N N . ARG A 1 118 ? 21.251 9.126 -55.224 1.00 68.00 118 ARG A N 1
ATOM 935 C CA . ARG A 1 118 ? 22.396 8.217 -55.225 1.00 68.00 118 ARG A CA 1
ATOM 936 C C . ARG A 1 118 ? 23.060 8.284 -56.597 1.00 68.00 118 ARG A C 1
ATOM 938 O O . ARG A 1 118 ? 22.443 7.894 -57.581 1.00 68.00 118 ARG A O 1
ATOM 945 N N . ASP A 1 119 ? 24.310 8.723 -56.637 1.00 76.81 119 ASP A N 1
ATOM 946 C CA . ASP A 1 119 ? 25.162 8.571 -57.812 1.00 76.81 119 ASP A CA 1
ATOM 947 C C . ASP A 1 119 ? 25.621 7.100 -57.894 1.00 76.81 119 ASP A C 1
ATOM 949 O O . ASP A 1 119 ? 26.348 6.645 -57.004 1.00 76.81 119 ASP A O 1
ATOM 953 N N . PRO A 1 120 ? 25.182 6.319 -58.900 1.00 69.50 120 PRO A N 1
ATOM 954 C CA . PRO A 1 120 ? 25.576 4.919 -59.047 1.00 69.50 120 PRO A CA 1
ATOM 955 C C . PRO A 1 120 ? 27.068 4.742 -59.373 1.00 69.50 120 PRO A C 1
ATOM 957 O O . PRO A 1 120 ? 27.592 3.652 -59.152 1.00 69.50 120 PRO A O 1
ATOM 960 N N . ASN A 1 121 ? 27.758 5.794 -59.832 1.00 72.62 121 ASN A N 1
ATOM 961 C CA . ASN A 1 121 ? 29.190 5.772 -60.142 1.00 72.62 121 ASN A CA 1
ATOM 962 C C . ASN A 1 121 ? 30.069 6.197 -58.961 1.00 72.62 121 ASN A C 1
ATOM 964 O O . ASN A 1 121 ? 31.287 6.008 -58.993 1.00 72.62 121 ASN A O 1
ATOM 968 N N . LYS A 1 122 ? 29.475 6.733 -57.890 1.00 73.94 122 LYS A N 1
ATOM 969 C CA . LYS A 1 122 ? 30.200 7.021 -56.656 1.00 73.94 122 LYS A CA 1
ATOM 970 C C . LYS A 1 122 ? 30.371 5.715 -55.882 1.00 73.94 122 LYS A C 1
ATOM 972 O O . LYS A 1 122 ? 29.494 5.302 -55.123 1.00 73.94 122 LYS A O 1
ATOM 977 N N . GLY A 1 123 ? 31.500 5.047 -56.114 1.00 71.25 123 GLY A N 1
ATOM 978 C CA . GLY A 1 123 ? 31.910 3.873 -55.345 1.00 71.25 123 GLY A CA 1
ATOM 979 C C . GLY A 1 123 ? 31.839 4.139 -53.839 1.00 71.25 123 GLY A C 1
ATOM 980 O O . GLY A 1 123 ? 31.979 5.279 -53.385 1.00 71.25 123 GLY A O 1
ATOM 981 N N . LEU A 1 124 ? 31.585 3.088 -53.053 1.00 73.38 124 LEU A N 1
ATOM 982 C CA . LEU A 1 124 ? 31.610 3.208 -51.597 1.00 73.38 124 LEU A CA 1
ATOM 983 C C . LEU A 1 124 ? 32.979 3.751 -51.158 1.00 73.38 124 LEU A C 1
ATOM 985 O O . LEU A 1 124 ? 33.998 3.341 -51.723 1.00 73.38 124 LEU A O 1
ATOM 989 N N . PRO A 1 125 ? 33.028 4.639 -50.149 1.00 73.69 125 PRO A N 1
ATOM 990 C CA . PRO A 1 125 ? 34.299 4.974 -49.533 1.00 73.69 125 PRO A CA 1
ATOM 991 C C . PRO A 1 125 ? 34.955 3.675 -49.041 1.00 73.69 125 PRO A C 1
ATOM 993 O O . PRO A 1 125 ? 34.244 2.792 -48.543 1.00 73.69 125 PRO A O 1
ATOM 996 N N . PRO A 1 126 ? 36.282 3.524 -49.194 1.00 76.94 126 PRO A N 1
ATOM 997 C CA . PRO A 1 126 ? 36.967 2.346 -48.697 1.00 76.94 126 PRO A CA 1
ATOM 998 C C . PRO A 1 126 ? 36.683 2.216 -47.202 1.00 76.94 126 PRO A C 1
ATOM 1000 O O . PRO A 1 126 ? 36.804 3.184 -46.448 1.00 76.94 126 PRO A O 1
ATOM 1003 N N . LEU A 1 127 ? 36.259 1.022 -46.785 1.00 71.31 127 LEU A N 1
ATOM 1004 C CA . LEU A 1 127 ? 36.082 0.739 -45.369 1.00 71.31 127 LEU A CA 1
ATOM 1005 C C . LEU A 1 127 ? 37.429 0.962 -44.669 1.00 71.31 127 LEU A C 1
ATOM 1007 O O . LEU A 1 127 ? 38.464 0.557 -45.215 1.00 71.31 127 LEU A O 1
ATOM 1011 N N . PRO A 1 128 ? 37.448 1.587 -43.480 1.00 66.94 128 PRO A N 1
ATOM 1012 C CA . PRO A 1 128 ? 38.665 1.622 -42.691 1.00 66.94 128 PRO A CA 1
ATOM 1013 C C . PRO A 1 128 ? 39.129 0.182 -42.471 1.00 66.94 128 PRO A C 1
ATOM 1015 O O . PRO A 1 128 ? 38.324 -0.713 -42.197 1.00 66.94 128 PRO A O 1
ATOM 1018 N N . ARG A 1 129 ? 40.433 -0.058 -42.627 1.00 66.19 129 ARG A N 1
ATOM 1019 C CA . ARG A 1 129 ? 41.020 -1.355 -42.296 1.00 66.19 129 ARG A CA 1
ATOM 1020 C C . ARG A 1 129 ? 40.769 -1.589 -40.807 1.00 66.19 129 ARG A C 1
ATOM 1022 O O . ARG A 1 129 ? 41.350 -0.911 -39.965 1.00 66.19 129 ARG A O 1
ATOM 1029 N N . ASN A 1 130 ? 39.875 -2.517 -40.480 1.00 57.50 130 ASN A N 1
ATOM 1030 C CA . ASN A 1 130 ? 39.692 -2.955 -39.106 1.00 57.50 130 ASN A CA 1
ATOM 1031 C C . ASN A 1 130 ? 40.974 -3.686 -38.675 1.00 57.50 130 ASN A C 1
ATOM 1033 O O . ASN A 1 130 ? 41.130 -4.870 -38.965 1.00 57.50 130 ASN A O 1
ATOM 1037 N N . ASN A 1 131 ? 41.874 -3.007 -37.957 1.00 58.72 131 ASN A N 1
ATOM 1038 C CA . ASN A 1 131 ? 43.013 -3.611 -37.245 1.00 58.72 131 ASN A CA 1
ATOM 1039 C C . ASN A 1 131 ? 42.540 -4.442 -36.027 1.00 58.72 131 ASN A C 1
ATOM 1041 O O . ASN A 1 131 ? 43.128 -4.389 -34.953 1.00 58.72 131 ASN A O 1
ATOM 1045 N N . LEU A 1 132 ? 41.444 -5.200 -36.155 1.00 55.19 132 LEU A N 1
ATOM 1046 C CA . LEU A 1 132 ? 40.898 -6.010 -35.058 1.00 55.19 132 LEU A CA 1
ATOM 1047 C C . LEU A 1 132 ? 41.817 -7.190 -34.689 1.00 55.19 132 LEU A C 1
ATOM 1049 O O . LEU A 1 132 ? 41.677 -7.751 -33.607 1.00 55.19 132 LEU A O 1
ATOM 1053 N N . TYR A 1 133 ? 42.769 -7.539 -35.560 1.00 52.81 133 TYR A N 1
ATOM 1054 C CA . TYR A 1 133 ? 43.724 -8.633 -35.368 1.00 52.81 133 TYR A CA 1
ATOM 1055 C C . TYR A 1 133 ? 45.056 -8.288 -36.048 1.00 52.81 133 TYR A C 1
ATOM 1057 O O . TYR A 1 133 ? 45.504 -8.950 -36.981 1.00 52.81 133 TYR A O 1
ATOM 1065 N N . GLU A 1 134 ? 45.706 -7.213 -35.605 1.00 53.84 134 GLU A N 1
ATOM 1066 C CA . GLU A 1 134 ? 47.146 -7.106 -35.828 1.00 53.84 134 GLU A CA 1
ATOM 1067 C C . GLU A 1 134 ? 47.804 -8.137 -34.908 1.00 53.84 134 GLU A C 1
ATOM 1069 O O . GLU A 1 134 ? 47.894 -7.950 -33.693 1.00 53.84 134 GLU A O 1
ATOM 1074 N N . ALA A 1 135 ? 48.152 -9.296 -35.470 1.00 52.94 135 ALA A N 1
ATOM 1075 C CA . ALA A 1 135 ? 48.892 -10.313 -34.747 1.00 52.94 135 ALA A CA 1
ATOM 1076 C C . ALA A 1 135 ? 50.231 -9.694 -34.342 1.00 52.94 135 ALA A C 1
ATOM 1078 O O . ALA A 1 135 ? 51.147 -9.592 -35.155 1.00 52.94 135 ALA A O 1
ATOM 1079 N N . LYS A 1 136 ? 50.350 -9.258 -33.082 1.00 58.69 136 LYS A N 1
ATOM 1080 C CA . LYS A 1 136 ? 51.663 -9.011 -32.484 1.00 58.69 136 LYS A CA 1
ATOM 1081 C C . LYS A 1 136 ? 52.474 -10.271 -32.754 1.00 58.69 136 LYS A C 1
ATOM 1083 O O . LYS A 1 136 ? 51.958 -11.351 -32.511 1.00 58.69 136 LYS A O 1
ATOM 1088 N N . THR A 1 137 ? 53.690 -10.179 -33.280 1.00 60.03 137 THR A N 1
ATOM 1089 C CA . THR A 1 137 ? 54.521 -11.360 -33.616 1.00 60.03 137 THR A CA 1
ATOM 1090 C C . THR A 1 137 ? 55.535 -11.681 -32.509 1.00 60.03 137 THR A C 1
ATOM 1092 O O . THR A 1 137 ? 56.047 -12.791 -32.451 1.00 60.03 137 THR A O 1
ATOM 1095 N N . ALA A 1 138 ? 55.749 -10.753 -31.572 1.00 74.50 138 ALA A N 1
ATOM 1096 C CA . ALA A 1 138 ? 56.691 -10.894 -30.462 1.00 74.50 138 ALA A CA 1
ATOM 1097 C C . ALA A 1 138 ? 55.987 -11.126 -29.113 1.00 74.50 138 ALA A C 1
ATOM 1099 O O . ALA A 1 138 ? 54.895 -10.593 -28.897 1.00 74.50 138 ALA A O 1
ATOM 1100 N N . TRP A 1 139 ? 56.620 -11.898 -28.222 1.00 80.75 139 TRP A N 1
ATOM 1101 C CA . TRP A 1 139 ? 56.255 -11.979 -26.803 1.00 80.75 139 TRP A CA 1
ATOM 1102 C C . TRP A 1 139 ? 56.429 -10.604 -26.143 1.00 80.75 139 TRP A C 1
ATOM 1104 O O . TRP A 1 139 ? 57.426 -9.926 -26.372 1.00 80.75 139 TRP A O 1
ATOM 1114 N N . ALA A 1 140 ? 55.435 -10.183 -25.365 1.00 84.62 140 ALA A N 1
ATOM 1115 C CA . ALA A 1 140 ? 55.377 -8.870 -24.729 1.00 84.62 140 ALA A CA 1
ATOM 1116 C C . ALA A 1 140 ? 56.208 -8.749 -23.438 1.00 84.62 140 ALA A C 1
ATOM 1118 O O . ALA A 1 140 ? 56.510 -7.626 -23.048 1.00 84.62 140 ALA A O 1
ATOM 1119 N N . PHE A 1 141 ? 56.562 -9.866 -22.792 1.00 88.50 141 PHE A N 1
ATOM 1120 C CA . PHE A 1 141 ? 57.340 -9.897 -21.547 1.00 88.50 141 PHE A CA 1
ATOM 1121 C C . PHE A 1 141 ? 58.453 -10.946 -21.635 1.00 88.50 141 PHE A C 1
ATOM 1123 O O . PHE A 1 141 ? 58.274 -11.985 -22.278 1.00 88.50 141 PHE A O 1
ATOM 1130 N N . ALA A 1 142 ? 59.580 -10.680 -20.983 1.00 87.50 142 ALA A N 1
ATOM 1131 C CA . ALA A 1 142 ? 60.699 -11.601 -20.824 1.00 87.50 142 ALA A CA 1
ATOM 1132 C C . ALA A 1 142 ? 60.660 -12.306 -19.456 1.00 87.50 142 ALA A C 1
ATOM 1134 O O . ALA A 1 142 ? 59.958 -11.885 -18.534 1.00 87.50 142 ALA A O 1
ATOM 1135 N N . ASP A 1 143 ? 61.431 -13.385 -19.308 1.00 86.06 143 ASP A N 1
ATOM 1136 C CA . ASP A 1 143 ? 61.592 -14.055 -18.016 1.00 86.06 143 ASP A CA 1
ATOM 1137 C C . ASP A 1 143 ? 62.229 -13.100 -16.992 1.00 86.06 143 ASP A C 1
ATOM 1139 O O . ASP A 1 143 ? 63.248 -12.461 -17.252 1.00 86.06 143 ASP A O 1
ATOM 1143 N N . GLY A 1 144 ? 61.626 -13.011 -15.808 1.00 86.00 144 GLY A N 1
ATOM 1144 C CA . GLY A 1 144 ? 62.028 -12.112 -14.727 1.00 86.00 144 GLY A CA 1
ATOM 1145 C C . GLY A 1 144 ? 61.278 -10.778 -14.677 1.00 86.00 144 GLY A C 1
ATOM 1146 O O . GLY A 1 144 ? 61.348 -10.116 -13.634 1.00 86.00 144 GLY A O 1
ATOM 1147 N N . ASP A 1 145 ? 60.530 -10.417 -15.728 1.00 89.94 145 ASP A N 1
ATOM 1148 C CA . ASP A 1 145 ? 59.751 -9.175 -15.778 1.00 89.94 145 ASP A CA 1
ATOM 1149 C C . ASP A 1 145 ? 58.658 -9.149 -14.708 1.00 89.94 145 ASP A C 1
ATOM 1151 O O . ASP A 1 145 ? 57.961 -10.143 -14.473 1.00 89.94 145 ASP A O 1
ATOM 1155 N N . LEU A 1 146 ? 58.488 -7.986 -14.072 1.00 89.44 146 LEU A N 1
ATOM 1156 C CA . LEU A 1 146 ? 57.430 -7.759 -13.095 1.00 89.44 146 LEU A CA 1
ATOM 1157 C C . LEU A 1 146 ? 56.132 -7.398 -13.823 1.00 89.44 146 LEU A C 1
ATOM 1159 O O . LEU A 1 146 ? 56.045 -6.378 -14.509 1.00 89.44 146 LEU A O 1
ATOM 1163 N N . VAL A 1 147 ? 55.109 -8.227 -13.647 1.00 91.94 147 VAL A N 1
ATOM 1164 C CA . VAL A 1 147 ? 53.800 -8.078 -14.284 1.00 91.94 147 VAL A CA 1
ATOM 1165 C C . VAL A 1 147 ? 52.693 -8.027 -13.239 1.00 91.94 147 VAL A C 1
ATOM 1167 O O . VAL A 1 147 ? 52.792 -8.614 -12.158 1.00 91.94 147 VAL A O 1
ATOM 1170 N N . ARG A 1 148 ? 51.602 -7.344 -13.582 1.00 91.88 148 ARG A N 1
ATOM 1171 C CA . ARG A 1 148 ? 50.385 -7.268 -12.771 1.00 91.88 148 ARG A CA 1
ATOM 1172 C C . ARG A 1 148 ? 49.150 -7.608 -13.586 1.00 91.88 148 ARG A C 1
ATOM 1174 O O . ARG A 1 148 ? 49.132 -7.500 -14.815 1.00 91.88 148 ARG A O 1
ATOM 1181 N N . LYS A 1 149 ? 48.086 -8.003 -12.891 1.00 89.94 149 LYS A N 1
ATOM 1182 C CA . LYS A 1 149 ? 46.803 -8.297 -13.532 1.00 89.94 149 LYS A CA 1
ATOM 1183 C C . LYS A 1 149 ? 46.093 -7.009 -13.958 1.00 89.94 149 LYS A C 1
ATOM 1185 O O . LYS A 1 149 ? 45.834 -6.141 -13.131 1.00 89.94 149 LYS A O 1
ATOM 1190 N N . LYS A 1 150 ? 45.681 -6.940 -15.226 1.00 87.31 150 LYS A N 1
ATOM 1191 C CA . LYS A 1 150 ? 45.011 -5.770 -15.822 1.00 87.31 150 LYS A CA 1
ATOM 1192 C C . LYS A 1 150 ? 43.590 -5.515 -15.297 1.00 87.31 150 LYS A C 1
ATOM 1194 O O . LYS A 1 150 ? 43.117 -4.383 -15.290 1.00 87.31 150 LYS A O 1
ATOM 1199 N N . SER A 1 151 ? 42.857 -6.563 -14.911 1.00 79.50 151 SER A N 1
ATOM 1200 C CA . SER A 1 151 ? 41.462 -6.436 -14.464 1.00 79.50 151 SER A CA 1
ATOM 1201 C C . SER A 1 151 ? 41.050 -7.553 -13.500 1.00 79.50 151 SER A C 1
ATOM 1203 O O . SER A 1 151 ? 41.425 -8.717 -13.672 1.00 79.50 151 SER A O 1
ATOM 1205 N N . GLY A 1 152 ? 40.253 -7.202 -12.488 1.00 77.19 152 GLY A N 1
ATOM 1206 C CA . GLY A 1 152 ? 39.786 -8.105 -11.434 1.00 77.19 152 GLY A CA 1
ATOM 1207 C C . GLY A 1 152 ? 40.655 -8.041 -10.174 1.00 77.19 152 GLY A C 1
ATOM 1208 O O . GLY A 1 152 ? 41.044 -6.963 -9.742 1.00 77.19 152 GLY A O 1
ATOM 1209 N N . SER A 1 153 ? 40.921 -9.192 -9.551 1.00 73.31 153 SER A N 1
ATOM 1210 C CA . SER A 1 153 ? 41.717 -9.284 -8.318 1.00 73.31 153 SER A CA 1
ATOM 1211 C C . SER A 1 153 ? 43.145 -8.758 -8.498 1.00 73.31 153 SER A C 1
ATOM 1213 O O . SER A 1 153 ? 43.830 -9.165 -9.435 1.00 73.31 153 SER A O 1
ATOM 1215 N N . TRP A 1 154 ? 43.585 -7.905 -7.573 1.00 81.25 154 TRP A N 1
ATOM 1216 C CA . TRP A 1 154 ? 44.895 -7.255 -7.600 1.00 81.25 154 TRP A CA 1
ATOM 1217 C C . TRP A 1 154 ? 46.008 -8.196 -7.120 1.00 81.25 154 TRP A C 1
ATOM 1219 O O . TRP A 1 154 ? 45.945 -8.715 -6.003 1.00 81.25 154 TRP A O 1
ATOM 1229 N N . TRP A 1 155 ? 47.008 -8.424 -7.973 1.00 87.69 155 TRP A N 1
ATOM 1230 C CA . TRP A 1 155 ? 48.245 -9.124 -7.633 1.00 87.69 155 TRP A CA 1
ATOM 1231 C C . TRP A 1 155 ? 49.381 -8.713 -8.580 1.00 87.69 155 TRP A C 1
ATOM 1233 O O . TRP A 1 155 ? 49.130 -8.325 -9.726 1.00 87.69 155 TRP A O 1
ATOM 1243 N N . GLU A 1 156 ? 50.615 -8.854 -8.091 1.00 89.75 156 GLU A N 1
ATOM 1244 C CA . GLU A 1 156 ? 51.863 -8.647 -8.833 1.00 89.75 156 GLU A CA 1
ATOM 1245 C C . GLU A 1 156 ? 52.751 -9.895 -8.726 1.00 89.75 156 GLU A C 1
ATOM 1247 O O . GLU A 1 156 ? 52.638 -10.689 -7.782 1.00 89.75 156 GLU A O 1
ATOM 1252 N N . GLY A 1 157 ? 53.595 -10.115 -9.728 1.00 90.19 157 GLY A N 1
ATOM 1253 C CA . GLY A 1 157 ? 54.485 -11.266 -9.767 1.00 90.19 157 GLY A CA 1
ATOM 1254 C C . GLY A 1 157 ? 55.498 -11.187 -10.898 1.00 90.19 157 GLY A C 1
ATOM 1255 O O . GLY A 1 157 ? 55.454 -10.282 -11.727 1.00 90.19 157 GLY A O 1
ATOM 1256 N N . ARG A 1 158 ? 56.421 -12.145 -10.927 1.00 91.81 158 ARG A N 1
ATOM 1257 C CA . ARG A 1 158 ? 57.480 -12.228 -11.936 1.00 91.81 158 ARG A CA 1
ATOM 1258 C C . ARG A 1 158 ? 57.179 -13.306 -12.958 1.00 91.81 158 ARG A C 1
ATOM 1260 O O . ARG A 1 158 ? 56.752 -14.401 -12.591 1.00 91.81 158 ARG A O 1
ATOM 1267 N N . VAL A 1 159 ? 57.428 -13.014 -14.228 1.00 91.88 159 VAL A N 1
ATOM 1268 C CA . VAL A 1 159 ? 57.368 -14.023 -15.289 1.00 91.88 159 VAL A CA 1
ATOM 1269 C C . VAL A 1 159 ? 58.464 -15.0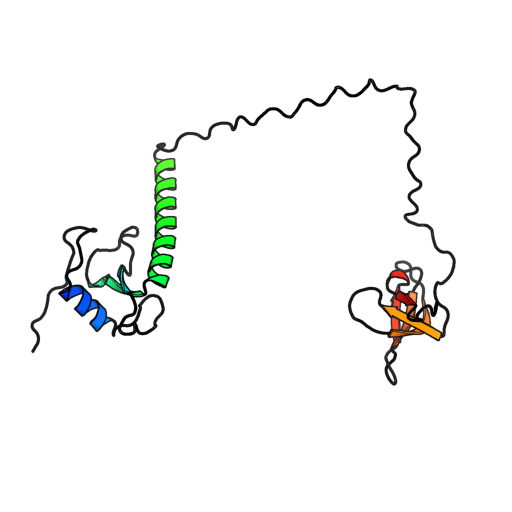61 -15.044 1.00 91.88 159 VAL A C 1
ATOM 1271 O O . VAL A 1 159 ? 59.624 -14.712 -14.847 1.00 91.88 159 VAL A O 1
ATOM 1274 N N . VAL A 1 160 ? 58.091 -16.338 -15.023 1.00 90.50 160 VAL A N 1
ATOM 1275 C CA . VAL A 1 160 ? 59.006 -17.480 -14.824 1.00 90.50 160 VAL A CA 1
ATOM 1276 C C . VAL A 1 160 ? 58.948 -18.485 -15.976 1.00 90.50 160 VAL A C 1
ATOM 1278 O O . VAL A 1 160 ? 59.561 -19.547 -15.907 1.00 90.50 160 VAL A O 1
ATOM 1281 N N . GLY A 1 161 ? 58.179 -18.174 -17.016 1.00 90.75 161 GLY A N 1
ATOM 1282 C CA . GLY A 1 161 ? 58.109 -18.964 -18.234 1.00 90.75 161 GLY A CA 1
ATOM 1283 C C . GLY A 1 161 ? 56.945 -18.559 -19.130 1.00 90.75 161 GLY A C 1
ATOM 1284 O O . GLY A 1 161 ? 56.085 -17.752 -18.762 1.00 90.75 161 GLY A O 1
ATOM 1285 N N . THR A 1 162 ? 56.887 -19.169 -20.310 1.00 93.44 162 THR A N 1
ATOM 1286 C CA . THR A 1 162 ? 55.843 -18.939 -21.317 1.00 93.44 162 THR A CA 1
ATOM 1287 C C . THR A 1 162 ? 55.122 -20.239 -21.667 1.00 93.44 162 THR A C 1
ATOM 1289 O O . THR A 1 162 ? 55.663 -21.333 -21.515 1.00 93.44 162 THR A O 1
ATOM 1292 N N . TYR A 1 163 ? 53.874 -20.129 -22.121 1.00 91.25 163 TYR A N 1
ATOM 1293 C CA . TYR A 1 163 ? 53.107 -21.253 -22.654 1.00 91.25 163 TYR A CA 1
ATOM 1294 C C . TYR A 1 163 ? 52.310 -20.830 -23.893 1.00 91.25 163 TYR A C 1
ATOM 1296 O O . TYR A 1 163 ? 52.045 -19.645 -24.117 1.00 91.25 163 TYR A O 1
ATOM 1304 N N . SER A 1 164 ? 51.910 -21.815 -24.696 1.00 88.94 164 SER A N 1
ATOM 1305 C CA . SER A 1 164 ? 51.110 -21.616 -25.905 1.00 88.94 164 SER A CA 1
ATOM 1306 C C . SER A 1 164 ? 50.068 -22.726 -26.036 1.00 88.94 164 SER A C 1
ATOM 1308 O O . SER A 1 164 ? 50.383 -23.899 -25.837 1.00 88.94 164 SER A O 1
ATOM 1310 N N . THR A 1 165 ? 48.821 -22.356 -26.331 1.00 86.38 165 THR A N 1
ATOM 1311 C CA . THR A 1 165 ? 47.707 -23.279 -26.603 1.00 86.38 165 THR A CA 1
ATOM 1312 C C . THR A 1 165 ? 46.923 -22.828 -27.838 1.00 86.38 165 THR A C 1
ATOM 1314 O O . THR A 1 165 ? 47.072 -21.697 -28.296 1.00 86.38 165 THR A O 1
ATOM 1317 N N . GLU A 1 166 ? 46.044 -23.686 -28.367 1.00 83.81 166 GLU A N 1
ATOM 1318 C CA . GLU A 1 166 ? 45.177 -23.336 -29.507 1.00 83.81 166 GLU A CA 1
ATOM 1319 C C . GLU A 1 166 ? 44.233 -22.162 -29.197 1.00 83.81 166 GLU A C 1
ATOM 1321 O O . GLU A 1 166 ? 44.017 -21.293 -30.038 1.00 83.81 166 GLU A O 1
ATOM 1326 N N . GLN A 1 167 ? 43.685 -22.112 -27.977 1.00 82.94 167 GLN A N 1
ATOM 1327 C CA . GLN A 1 167 ? 42.786 -21.037 -27.545 1.00 82.94 167 GLN A CA 1
ATOM 1328 C C . GLN A 1 167 ? 43.545 -19.760 -27.165 1.00 82.94 167 GLN A C 1
ATOM 1330 O O . GLN A 1 167 ? 43.064 -18.652 -27.400 1.00 82.94 167 GLN A O 1
ATOM 1335 N N . THR A 1 168 ? 44.731 -19.919 -26.580 1.00 83.44 168 THR A N 1
ATOM 1336 C CA . THR A 1 168 ? 45.584 -18.830 -26.111 1.00 83.44 168 THR A CA 1
ATOM 1337 C C . THR A 1 168 ? 46.971 -19.032 -26.710 1.00 83.44 168 THR A C 1
ATOM 1339 O O . THR A 1 168 ? 47.833 -19.645 -26.073 1.00 83.44 168 THR A O 1
ATOM 1342 N N . PRO A 1 169 ? 47.234 -18.484 -27.910 1.00 84.44 169 PRO A N 1
ATOM 1343 C CA . PRO A 1 169 ? 48.528 -18.646 -28.568 1.00 84.44 169 PRO A CA 1
ATOM 1344 C C . PRO A 1 169 ? 49.702 -18.124 -27.731 1.00 84.44 169 PRO A C 1
ATOM 1346 O O . PRO A 1 169 ? 50.844 -18.517 -27.970 1.00 84.44 169 PRO A O 1
ATOM 1349 N N . ARG A 1 170 ? 49.430 -17.237 -26.758 1.00 87.12 170 ARG A N 1
ATOM 1350 C CA . ARG A 1 170 ? 50.426 -16.622 -25.876 1.00 87.12 170 ARG A CA 1
ATOM 1351 C C . ARG A 1 170 ? 49.944 -16.448 -24.451 1.00 87.12 170 ARG A C 1
ATOM 1353 O O . ARG A 1 170 ? 49.011 -15.683 -24.184 1.00 87.12 170 ARG A O 1
ATOM 1360 N N . GLY A 1 171 ? 50.657 -17.075 -23.531 1.00 91.25 171 GLY A N 1
ATOM 1361 C CA . GLY A 1 171 ? 50.515 -16.807 -22.115 1.00 91.25 171 GLY A CA 1
ATOM 1362 C C . GLY A 1 171 ? 51.823 -16.952 -21.354 1.00 91.25 171 GLY A C 1
ATOM 1363 O O . GLY A 1 171 ? 52.830 -17.432 -21.876 1.00 91.25 171 GLY A O 1
ATOM 1364 N N . TYR A 1 172 ? 51.782 -16.508 -20.104 1.00 93.19 172 TYR A N 1
ATOM 1365 C CA . TYR A 1 172 ? 52.923 -16.442 -19.201 1.00 93.19 172 TYR A CA 1
ATOM 1366 C C . TYR A 1 172 ? 52.608 -17.196 -17.913 1.00 93.19 172 TYR A C 1
ATOM 1368 O O . TYR A 1 172 ? 51.481 -17.152 -17.405 1.00 93.19 172 TYR A O 1
ATOM 1376 N N . ALA A 1 173 ? 53.614 -17.890 -17.394 1.00 92.94 173 ALA A N 1
ATOM 1377 C CA . ALA A 1 173 ? 53.632 -18.425 -16.047 1.00 92.94 173 ALA A CA 1
ATOM 1378 C C . ALA A 1 173 ? 54.198 -17.344 -15.123 1.00 92.94 173 ALA A C 1
ATOM 1380 O O . ALA A 1 173 ? 55.302 -16.849 -15.343 1.00 92.94 173 ALA A O 1
ATOM 1381 N N . VAL A 1 174 ? 53.428 -16.955 -14.111 1.00 92.12 174 VAL A N 1
ATOM 1382 C CA . VAL A 1 174 ? 53.759 -15.849 -13.216 1.00 92.12 174 VAL A CA 1
ATOM 1383 C C . VAL A 1 174 ? 53.854 -16.350 -11.783 1.00 92.12 174 VAL A C 1
ATOM 1385 O O . VAL A 1 174 ? 52.903 -16.908 -11.233 1.00 92.12 174 VAL A O 1
ATOM 1388 N N . GLN A 1 175 ? 55.021 -16.140 -11.187 1.00 91.62 175 GLN A N 1
ATOM 1389 C CA . GLN A 1 175 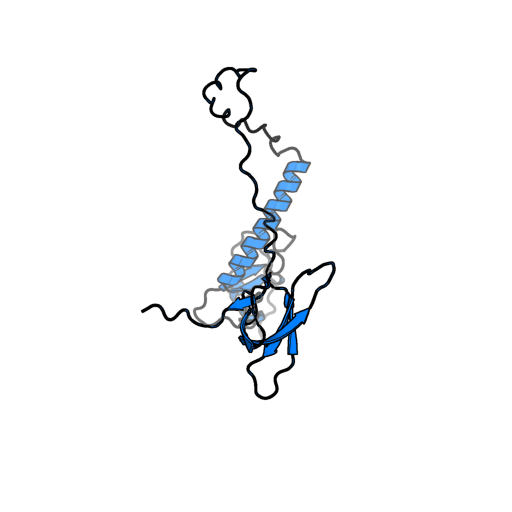? 55.322 -16.387 -9.786 1.00 91.62 175 GLN A CA 1
ATOM 1390 C C . GLN A 1 175 ? 54.876 -15.175 -8.967 1.00 91.62 175 GLN A C 1
ATOM 1392 O O . GLN A 1 175 ? 55.438 -14.091 -9.114 1.00 91.62 175 GLN A O 1
ATOM 1397 N N . LEU A 1 176 ? 53.862 -15.341 -8.117 1.00 87.25 176 LEU A N 1
ATOM 1398 C CA . LEU A 1 176 ? 53.343 -14.237 -7.302 1.00 87.25 176 LEU A CA 1
ATOM 1399 C C . LEU A 1 176 ? 54.400 -13.721 -6.316 1.00 87.25 176 LEU A C 1
ATOM 1401 O O . LEU A 1 176 ? 55.136 -14.526 -5.735 1.00 87.25 176 LEU A O 1
ATOM 1405 N N . ASP A 1 177 ? 54.416 -12.402 -6.089 1.00 79.12 177 ASP A N 1
ATOM 1406 C CA . ASP A 1 177 ? 55.312 -11.716 -5.144 1.00 79.12 177 ASP A CA 1
ATOM 1407 C C . ASP A 1 177 ? 54.862 -11.927 -3.686 1.00 79.12 177 ASP A C 1
ATOM 1409 O O . ASP A 1 177 ? 54.375 -11.049 -2.974 1.00 79.12 177 ASP A O 1
ATOM 1413 N N . LYS A 1 178 ? 54.919 -13.188 -3.269 1.00 76.31 178 LYS A N 1
ATOM 1414 C CA . LYS A 1 178 ? 54.751 -13.659 -1.896 1.00 76.31 178 LYS A CA 1
ATOM 1415 C C . LYS A 1 178 ? 55.917 -14.594 -1.615 1.00 76.31 178 LYS A C 1
ATOM 1417 O O . LYS A 1 178 ? 56.355 -15.305 -2.521 1.00 76.31 178 LYS A O 1
ATOM 1422 N N . ALA A 1 179 ? 56.397 -14.644 -0.373 1.00 61.47 179 ALA A N 1
ATOM 1423 C CA . ALA A 1 179 ? 57.405 -15.626 0.022 1.00 61.47 179 ALA A CA 1
ATOM 1424 C C . ALA A 1 179 ? 56.898 -17.040 -0.331 1.00 61.47 179 ALA A C 1
ATOM 1426 O O . ALA A 1 179 ? 55.911 -17.496 0.243 1.00 61.47 179 ALA A O 1
ATOM 1427 N N . PHE A 1 180 ? 57.530 -17.685 -1.320 1.00 66.75 180 PHE A N 1
ATOM 1428 C CA . PHE A 1 180 ? 57.104 -18.966 -1.907 1.00 66.75 180 PHE A CA 1
ATOM 1429 C C . PHE A 1 180 ? 55.674 -18.973 -2.477 1.00 66.75 180 PHE A C 1
ATOM 1431 O O . PHE A 1 180 ? 54.916 -19.922 -2.278 1.00 66.75 180 PHE A O 1
ATOM 1438 N N . GLY A 1 181 ? 55.277 -17.912 -3.185 1.00 76.94 181 GLY A N 1
ATOM 1439 C CA . GLY A 1 181 ? 53.990 -17.886 -3.882 1.00 76.94 181 GLY A CA 1
ATOM 1440 C C . GLY A 1 181 ? 53.816 -19.075 -4.851 1.00 76.94 181 GLY A C 1
ATOM 1441 O O . GLY A 1 181 ? 54.797 -19.647 -5.318 1.00 76.94 181 GLY A O 1
ATOM 1442 N N . PRO A 1 182 ? 52.586 -19.478 -5.187 1.00 88.19 182 PRO A N 1
ATOM 1443 C CA . PRO A 1 182 ? 52.370 -20.427 -6.273 1.00 88.19 182 PRO A CA 1
ATOM 1444 C C . PRO A 1 182 ? 52.627 -19.765 -7.638 1.00 88.19 182 PRO A C 1
ATOM 1446 O O . PRO A 1 182 ? 52.354 -18.574 -7.817 1.00 88.19 182 PRO A O 1
ATOM 1449 N N . VAL A 1 183 ? 53.072 -20.559 -8.615 1.00 90.50 183 VAL A N 1
ATOM 1450 C CA . VAL A 1 183 ? 53.091 -20.165 -10.032 1.00 90.50 183 VAL A CA 1
ATOM 1451 C C . VAL A 1 183 ? 51.688 -20.320 -10.615 1.00 90.50 183 VAL A C 1
ATOM 1453 O O . VAL A 1 183 ? 51.039 -21.350 -10.430 1.00 90.50 183 VAL A O 1
ATOM 1456 N N . GLN A 1 184 ? 51.214 -19.300 -11.326 1.00 91.44 184 GLN A N 1
ATOM 1457 C CA . GLN A 1 184 ? 49.911 -19.299 -11.993 1.00 91.44 184 GLN A CA 1
ATOM 1458 C C . GLN A 1 184 ? 50.045 -18.905 -13.464 1.00 91.44 184 GLN A C 1
ATOM 1460 O O . GLN A 1 184 ? 50.919 -18.122 -13.824 1.00 91.44 184 GLN A O 1
ATOM 1465 N N . ILE A 1 185 ? 49.169 -19.432 -14.319 1.00 92.75 185 ILE A N 1
ATOM 1466 C CA . ILE A 1 185 ? 49.210 -19.207 -15.768 1.00 92.75 185 ILE A CA 1
ATOM 1467 C C . ILE A 1 185 ? 48.157 -18.188 -16.211 1.00 92.75 185 ILE A C 1
ATOM 1469 O O . ILE A 1 185 ? 46.991 -18.280 -15.828 1.00 92.75 185 ILE A O 1
ATOM 1473 N N . TYR A 1 186 ? 48.558 -17.230 -17.048 1.00 90.88 186 TYR A N 1
ATOM 1474 C CA . TYR A 1 186 ? 47.683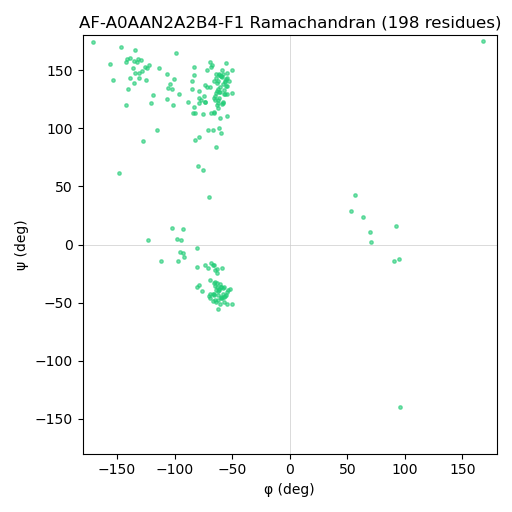 -16.162 -17.538 1.00 90.88 186 TYR A CA 1
ATOM 1475 C C . TYR A 1 186 ? 47.911 -15.871 -19.026 1.00 90.88 186 TYR A C 1
ATOM 1477 O O . TYR A 1 186 ? 49.049 -15.962 -19.486 1.00 90.88 186 TYR A O 1
ATOM 1485 N N . PRO A 1 187 ? 46.857 -15.555 -19.803 1.00 91.88 187 PRO A N 1
ATOM 1486 C CA . PRO A 1 187 ? 47.019 -15.111 -21.185 1.00 91.88 187 PRO A CA 1
ATOM 1487 C C . PRO A 1 187 ? 47.684 -13.730 -21.222 1.00 91.88 187 PRO A C 1
ATOM 1489 O O . PRO A 1 187 ? 47.488 -12.926 -20.308 1.00 91.88 187 PRO A O 1
ATOM 1492 N N . GLU A 1 188 ? 48.397 -13.414 -22.308 1.00 89.06 188 GLU A N 1
ATOM 1493 C CA . GLU A 1 188 ? 49.041 -12.099 -22.497 1.00 89.06 188 GLU A CA 1
ATOM 1494 C C . GLU A 1 188 ? 48.058 -10.932 -22.294 1.00 89.06 188 GLU A C 1
ATOM 1496 O O . GLU A 1 188 ? 48.386 -9.933 -21.664 1.00 89.06 188 GLU A O 1
ATOM 1501 N N . SER A 1 189 ? 46.811 -11.083 -22.752 1.00 88.25 189 SER A N 1
ATOM 1502 C CA . SER A 1 189 ? 45.773 -10.049 -22.660 1.00 88.25 189 SER A CA 1
ATOM 1503 C C . SER A 1 189 ? 45.338 -9.702 -21.231 1.00 88.25 189 SER A C 1
ATOM 1505 O O . SER A 1 189 ? 44.687 -8.674 -21.028 1.00 88.25 189 SER A O 1
ATOM 1507 N N . ALA A 1 190 ? 45.638 -10.561 -20.254 1.00 88.75 190 ALA A N 1
ATOM 1508 C CA . ALA A 1 190 ? 45.282 -10.358 -18.852 1.00 88.75 190 ALA A CA 1
ATOM 1509 C C . ALA A 1 190 ? 46.383 -9.656 -18.039 1.00 88.75 190 ALA A C 1
ATOM 1511 O O . ALA A 1 190 ? 46.134 -9.311 -16.880 1.00 88.75 190 ALA A O 1
ATOM 1512 N N . LEU A 1 191 ? 47.566 -9.448 -18.627 1.00 89.38 191 LEU A N 1
ATOM 1513 C CA . LEU A 1 191 ? 48.753 -8.933 -17.952 1.00 89.38 191 LEU A CA 1
ATOM 1514 C C . LEU A 1 191 ? 49.154 -7.550 -18.472 1.00 89.38 191 LEU A C 1
ATOM 1516 O O . LEU A 1 191 ? 48.920 -7.201 -19.629 1.00 89.38 191 LEU A O 1
ATOM 1520 N N . GLU A 1 192 ? 49.787 -6.773 -17.602 1.00 91.44 192 GLU A N 1
ATOM 1521 C CA . GLU A 1 192 ? 50.458 -5.520 -17.939 1.00 91.44 192 GLU A CA 1
ATOM 1522 C C . GLU A 1 192 ? 51.748 -5.365 -17.122 1.00 91.44 192 GLU A C 1
ATOM 1524 O O . GLU A 1 192 ? 51.889 -5.984 -16.065 1.00 91.44 192 GLU A O 1
ATOM 1529 N N . SER A 1 193 ? 52.697 -4.566 -17.618 1.00 88.62 193 SER A N 1
ATOM 1530 C CA . SER A 1 193 ? 53.956 -4.307 -16.909 1.00 88.62 193 SER A CA 1
ATOM 1531 C C . SER A 1 193 ? 53.682 -3.595 -15.582 1.00 88.62 193 SER A C 1
ATOM 1533 O O . SER A 1 193 ? 52.923 -2.625 -15.538 1.00 88.62 193 SER A O 1
ATOM 1535 N N . ALA A 1 194 ? 54.291 -4.088 -14.505 1.00 82.62 194 ALA A N 1
ATOM 1536 C CA . ALA A 1 194 ? 54.232 -3.479 -13.179 1.00 82.62 194 ALA A CA 1
ATOM 1537 C C . ALA A 1 194 ? 55.433 -2.558 -12.900 1.00 82.62 194 ALA A C 1
ATOM 1539 O O . ALA A 1 194 ? 55.443 -1.863 -11.885 1.00 82.62 194 ALA A O 1
ATOM 1540 N N . LEU A 1 195 ? 56.425 -2.514 -13.801 1.00 73.75 195 LEU A N 1
ATOM 1541 C CA . LEU A 1 195 ? 57.472 -1.497 -13.754 1.00 73.75 195 LEU A CA 1
ATOM 1542 C C . LEU A 1 195 ? 56.824 -0.137 -14.022 1.00 73.75 195 LEU A C 1
ATOM 1544 O O . LEU A 1 195 ? 56.306 0.114 -15.111 1.00 73.75 195 LEU A O 1
ATOM 1548 N N . GLN A 1 196 ? 56.823 0.733 -13.014 1.00 56.22 196 GLN A N 1
ATOM 1549 C CA . GLN A 1 196 ? 56.498 2.138 -13.214 1.00 56.22 196 GLN A CA 1
ATOM 1550 C C . GLN A 1 196 ? 57.492 2.685 -14.241 1.00 56.22 196 GLN A C 1
ATOM 1552 O O . GLN A 1 196 ? 58.699 2.595 -14.037 1.00 56.22 196 GLN A O 1
ATOM 1557 N N . SER A 1 197 ? 56.998 3.221 -15.354 1.00 44.38 197 SER A N 1
ATOM 1558 C CA . SER A 1 197 ? 57.790 4.107 -16.198 1.00 44.38 197 SER A CA 1
ATOM 1559 C C . SER A 1 197 ? 58.194 5.306 -15.338 1.00 44.38 197 SER A C 1
ATOM 1561 O O . SER A 1 197 ? 57.395 6.219 -15.131 1.00 44.38 197 SER A O 1
ATOM 1563 N N . GLU A 1 198 ? 59.399 5.258 -14.769 1.00 44.00 198 GLU A N 1
ATOM 1564 C CA . GLU A 1 198 ? 60.098 6.428 -14.246 1.00 44.00 198 GLU A CA 1
ATOM 1565 C C . GLU A 1 198 ? 60.398 7.354 -15.429 1.00 44.00 198 GLU A C 1
ATOM 1567 O O . GLU A 1 198 ? 61.468 7.315 -16.024 1.00 44.00 198 GLU A O 1
ATOM 1572 N N . GLU A 1 199 ? 59.420 8.178 -15.794 1.00 35.97 199 GLU A N 1
ATOM 1573 C CA . GLU A 1 199 ? 59.648 9.405 -16.549 1.00 35.97 199 GLU A CA 1
ATOM 1574 C C . GLU A 1 199 ? 59.248 10.572 -15.648 1.00 35.97 199 GLU A C 1
ATOM 1576 O O . GLU A 1 199 ? 58.072 10.890 -15.447 1.00 35.97 199 GLU A O 1
ATOM 1581 N N . ARG A 1 200 ? 60.288 11.144 -15.044 1.00 34.94 200 ARG A N 1
ATOM 1582 C CA . ARG A 1 200 ? 60.325 12.457 -14.419 1.00 34.94 200 ARG A CA 1
ATOM 1583 C C . ARG A 1 200 ? 61.265 13.325 -15.239 1.00 34.94 200 ARG A C 1
ATOM 1585 O O . ARG A 1 200 ? 62.301 12.777 -15.677 1.00 34.94 200 ARG A O 1
#